Protein AF-A0A212J9M0-F1 (afdb_monomer)

Structure (mmCIF, N/CA/C/O backbone):
data_AF-A0A212J9M0-F1
#
_entry.id   AF-A0A212J9M0-F1
#
loop_
_atom_site.group_PDB
_atom_site.id
_atom_site.type_symbol
_atom_site.label_atom_id
_atom_site.label_alt_id
_atom_site.label_comp_id
_atom_site.label_asym_id
_atom_site.label_entity_id
_atom_site.label_seq_id
_atom_site.pdbx_PDB_ins_code
_atom_site.Cartn_x
_atom_site.Cartn_y
_atom_site.Cartn_z
_atom_site.occupancy
_atom_site.B_iso_or_equiv
_atom_site.auth_seq_id
_atom_site.auth_comp_id
_atom_site.auth_asym_id
_atom_site.auth_atom_id
_atom_site.pdbx_PDB_model_num
ATOM 1 N N . MET A 1 1 ? -8.525 16.083 -3.457 1.00 95.62 1 MET A N 1
ATOM 2 C CA . MET A 1 1 ? -7.397 15.789 -2.548 1.00 95.62 1 MET A CA 1
ATOM 3 C C . MET A 1 1 ? -6.466 14.775 -3.195 1.00 95.62 1 MET A C 1
ATOM 5 O O . MET A 1 1 ? -6.958 13.881 -3.871 1.00 95.62 1 MET A O 1
ATOM 9 N N . TYR A 1 2 ? -5.156 14.905 -2.989 1.00 98.38 2 TYR A N 1
ATOM 10 C CA . TYR A 1 2 ? -4.177 13.886 -3.384 1.00 98.38 2 TYR A CA 1
ATOM 11 C C . TYR A 1 2 ? -3.871 12.961 -2.210 1.00 98.38 2 TYR A C 1
ATOM 13 O O . TYR A 1 2 ? -3.822 13.424 -1.064 1.00 98.38 2 TYR A O 1
ATOM 21 N N . ALA A 1 3 ? -3.694 11.676 -2.500 1.00 98.56 3 ALA A N 1
ATOM 22 C CA . ALA A 1 3 ? -3.433 10.642 -1.517 1.00 98.56 3 ALA A CA 1
ATOM 23 C C . ALA A 1 3 ? -2.230 9.782 -1.906 1.00 98.56 3 ALA A C 1
ATOM 25 O O . ALA A 1 3 ? -2.168 9.294 -3.029 1.00 98.56 3 ALA A O 1
ATOM 26 N N . ASP A 1 4 ? -1.328 9.553 -0.958 1.00 98.62 4 ASP A N 1
ATOM 27 C CA . ASP A 1 4 ? -0.210 8.618 -1.104 1.00 98.62 4 ASP A CA 1
ATOM 28 C C . ASP A 1 4 ? -0.381 7.477 -0.096 1.00 98.62 4 ASP A C 1
ATOM 30 O O . ASP A 1 4 ? -0.100 7.633 1.093 1.00 98.62 4 ASP A O 1
ATOM 34 N N . LEU A 1 5 ? -0.944 6.356 -0.551 1.00 98.62 5 LEU A N 1
ATOM 35 C CA . LEU A 1 5 ? -1.367 5.252 0.319 1.00 98.62 5 LEU A CA 1
ATOM 36 C C . LEU A 1 5 ? -0.324 4.135 0.452 1.00 98.62 5 LEU A C 1
ATOM 38 O O . LEU A 1 5 ? -0.577 3.170 1.171 1.00 98.62 5 LEU A O 1
ATOM 42 N N . HIS A 1 6 ? 0.845 4.286 -0.175 1.00 98.69 6 HIS A N 1
ATOM 43 C CA . HIS A 1 6 ? 1.934 3.322 -0.085 1.00 98.69 6 HIS A CA 1
ATOM 44 C C . HIS A 1 6 ? 3.234 4.015 0.314 1.00 98.69 6 HIS A C 1
ATOM 46 O O . HIS A 1 6 ? 3.908 4.659 -0.486 1.00 98.69 6 HIS A O 1
ATOM 52 N N . LEU A 1 7 ? 3.590 3.862 1.585 1.00 98.19 7 LEU A N 1
ATOM 53 C CA . LEU A 1 7 ? 4.839 4.338 2.159 1.00 98.19 7 LEU A CA 1
ATOM 54 C C . LEU A 1 7 ? 5.297 3.388 3.256 1.00 98.19 7 LEU A C 1
ATOM 56 O O . LEU A 1 7 ? 4.516 2.563 3.736 1.00 98.19 7 LEU A O 1
ATOM 60 N N . HIS A 1 8 ? 6.537 3.563 3.696 1.00 98.62 8 HIS A N 1
ATOM 61 C CA . HIS A 1 8 ? 7.089 2.802 4.801 1.00 98.62 8 HIS A CA 1
ATOM 62 C C . HIS A 1 8 ? 7.467 3.676 5.992 1.00 98.62 8 HIS A C 1
ATOM 64 O O . HIS A 1 8 ? 7.772 4.867 5.878 1.00 98.62 8 HIS A O 1
ATOM 70 N N . SER A 1 9 ? 7.472 3.043 7.158 1.00 98.31 9 SER A N 1
ATOM 71 C CA . SER A 1 9 ? 8.039 3.579 8.386 1.00 98.31 9 SER A CA 1
ATOM 72 C C . SER A 1 9 ? 9.540 3.296 8.452 1.00 98.31 9 SER A C 1
ATOM 74 O O . SER A 1 9 ? 10.084 2.521 7.668 1.00 98.31 9 SER A O 1
ATOM 76 N N . ARG A 1 10 ? 10.204 3.837 9.478 1.00 97.94 10 ARG A N 1
ATOM 77 C CA . ARG A 1 10 ? 11.603 3.510 9.808 1.00 97.94 10 ARG A CA 1
ATOM 78 C C . ARG A 1 10 ? 11.859 2.050 10.211 1.00 97.94 10 ARG A C 1
ATOM 80 O O . ARG A 1 10 ? 13.002 1.702 10.500 1.00 97.94 10 ARG A O 1
ATOM 87 N N . PHE A 1 11 ? 10.813 1.232 10.329 1.00 98.19 11 PHE A N 1
ATOM 88 C CA . PHE A 1 11 ? 10.914 -0.179 10.700 1.00 98.19 11 PHE A CA 1
ATOM 89 C C . PHE A 1 11 ? 10.950 -1.118 9.490 1.00 98.19 11 PHE A C 1
ATOM 91 O O . PHE A 1 11 ? 11.276 -2.291 9.659 1.00 98.19 11 PHE A O 1
ATOM 98 N N . ALA A 1 12 ? 10.662 -0.641 8.275 1.00 96.88 12 ALA A N 1
ATOM 99 C CA . ALA A 1 12 ? 10.864 -1.445 7.074 1.00 96.88 12 ALA A CA 1
ATOM 100 C C . ALA A 1 12 ? 12.332 -1.451 6.634 1.00 96.88 12 A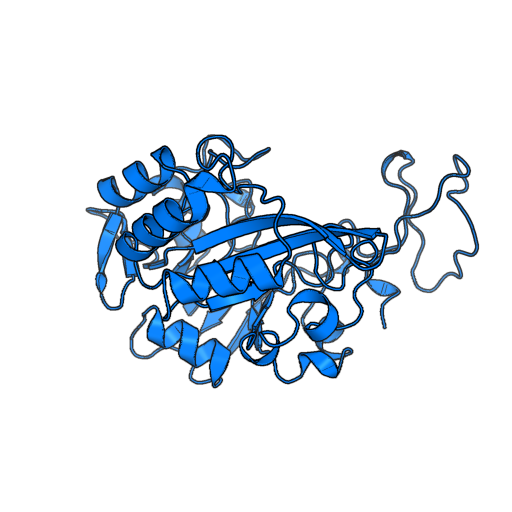LA A C 1
ATOM 102 O O . ALA 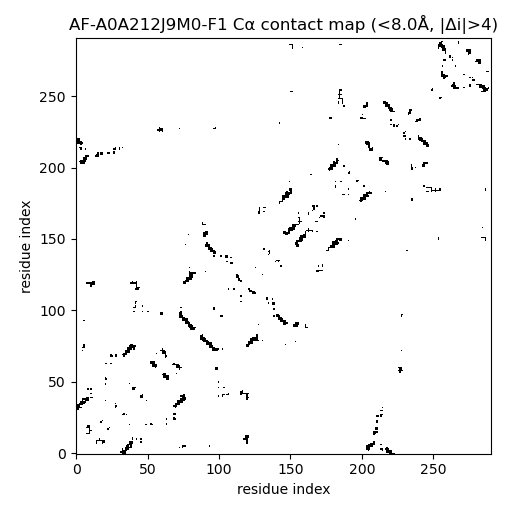A 1 12 ? 13.079 -0.485 6.833 1.00 96.88 12 ALA A O 1
ATOM 103 N N . PHE A 1 13 ? 12.757 -2.544 6.004 1.00 94.44 13 PHE A N 1
ATOM 104 C CA . PHE A 1 13 ? 14.126 -2.676 5.516 1.00 94.44 13 PHE A CA 1
ATOM 105 C C . PHE A 1 13 ? 14.517 -1.568 4.526 1.00 94.44 13 PHE A C 1
ATOM 107 O O . PHE A 1 13 ? 13.768 -1.225 3.615 1.00 94.44 13 PHE A O 1
ATOM 114 N N . ASN A 1 14 ? 15.747 -1.060 4.668 1.00 93.19 14 ASN A N 1
ATOM 115 C CA . ASN A 1 14 ? 16.339 -0.043 3.792 1.00 93.19 14 ASN A CA 1
ATOM 116 C C . ASN A 1 14 ? 15.547 1.279 3.725 1.00 93.19 14 ASN A C 1
ATOM 118 O O . ASN A 1 14 ? 15.547 1.965 2.701 1.00 93.19 14 ASN A O 1
ATOM 122 N N . THR A 1 15 ? 14.892 1.648 4.824 1.00 97.06 15 THR A N 1
ATOM 123 C CA . THR A 1 15 ? 14.203 2.931 4.968 1.00 97.06 15 THR A CA 1
ATOM 124 C C . THR A 1 15 ? 14.984 3.907 5.844 1.00 97.06 15 THR A C 1
ATOM 126 O O . THR A 1 15 ? 15.842 3.532 6.646 1.00 97.06 15 THR A O 1
ATOM 129 N N . SER A 1 16 ? 14.713 5.199 5.669 1.00 97.25 16 SER A N 1
ATOM 130 C CA . SER A 1 16 ? 15.334 6.249 6.469 1.00 97.25 16 SER A CA 1
ATOM 131 C C . SER A 1 16 ? 14.854 6.198 7.925 1.00 97.25 16 SER A C 1
ATOM 133 O O . SER A 1 16 ? 13.644 6.200 8.167 1.00 97.25 16 SER A O 1
ATOM 135 N N . PRO A 1 17 ? 15.757 6.302 8.921 1.00 96.81 17 PRO A N 1
ATOM 136 C CA . PRO A 1 17 ? 15.359 6.392 10.326 1.00 96.81 17 PRO A CA 1
ATOM 137 C C . PRO A 1 17 ? 14.543 7.659 10.640 1.00 96.81 17 PRO A C 1
ATOM 139 O O . PRO A 1 17 ? 13.908 7.736 11.688 1.00 96.81 17 PRO A O 1
ATOM 142 N N . ALA A 1 18 ? 14.535 8.646 9.734 1.00 97.50 18 ALA A N 1
ATOM 143 C CA . ALA A 1 18 ? 13.769 9.883 9.871 1.00 97.50 18 ALA A CA 1
ATOM 144 C C . ALA A 1 18 ? 12.257 9.715 9.621 1.00 97.50 18 ALA A C 1
ATOM 146 O O . ALA A 1 18 ? 11.508 10.672 9.813 1.00 97.50 18 ALA A O 1
ATOM 147 N N . LEU A 1 19 ? 11.796 8.538 9.186 1.00 98.00 19 LEU A N 1
ATOM 148 C CA . LEU A 1 19 ? 10.383 8.243 8.924 1.00 98.00 19 LEU A CA 1
ATOM 149 C C . LEU A 1 19 ? 9.612 7.998 10.231 1.00 98.00 19 LEU A C 1
ATOM 151 O O . LEU A 1 19 ? 9.211 6.880 10.550 1.00 98.00 19 LEU A O 1
ATOM 155 N N . THR A 1 20 ? 9.441 9.063 11.013 1.00 98.19 20 THR A N 1
ATOM 156 C CA . THR A 1 20 ? 8.569 9.107 12.196 1.00 98.19 20 THR A CA 1
ATOM 157 C C . THR A 1 20 ? 7.181 9.629 11.821 1.00 98.19 20 THR A C 1
ATOM 159 O O . THR A 1 20 ? 7.029 10.300 10.799 1.00 98.19 20 THR A O 1
ATOM 162 N N . VAL A 1 21 ? 6.165 9.375 12.658 1.00 97.88 21 VAL A N 1
ATOM 163 C CA . VAL A 1 21 ? 4.773 9.802 12.403 1.00 97.88 21 VAL A CA 1
ATOM 164 C C . VAL A 1 21 ? 4.693 11.313 12.145 1.00 97.88 21 VAL A C 1
ATOM 166 O O . VAL A 1 21 ? 4.123 11.757 11.148 1.00 97.88 21 VAL A O 1
ATOM 169 N N . ALA A 1 22 ? 5.338 12.112 13.000 1.00 97.00 22 ALA A N 1
ATOM 170 C CA . ALA A 1 22 ? 5.371 13.566 12.863 1.00 97.00 22 ALA A CA 1
ATOM 171 C C . ALA A 1 22 ? 6.120 14.028 11.600 1.00 97.00 22 ALA A C 1
ATOM 173 O O . ALA A 1 22 ? 5.671 14.949 10.914 1.00 97.00 22 ALA A O 1
ATOM 174 N N . ALA A 1 23 ? 7.247 13.390 11.266 1.00 97.44 23 ALA A N 1
ATOM 175 C CA . ALA A 1 23 ? 8.032 13.754 10.090 1.00 97.44 23 ALA A CA 1
ATOM 176 C C . ALA A 1 23 ? 7.294 13.431 8.783 1.00 97.44 23 ALA A C 1
ATOM 178 O O . ALA A 1 23 ? 7.304 14.254 7.865 1.00 97.44 23 ALA A O 1
ATOM 179 N N . LEU A 1 24 ? 6.619 12.278 8.723 1.00 98.06 24 LEU A N 1
ATOM 180 C CA . LEU A 1 24 ? 5.754 11.880 7.612 1.00 98.06 24 LEU A CA 1
ATOM 181 C C . LEU A 1 24 ? 4.605 12.872 7.425 1.00 98.06 24 LEU A C 1
ATOM 183 O O . LEU A 1 24 ? 4.431 13.395 6.327 1.00 98.06 24 LEU A O 1
ATOM 187 N N . ALA A 1 25 ? 3.880 13.208 8.497 1.00 97.56 25 ALA A N 1
ATOM 188 C CA . ALA A 1 25 ? 2.788 14.181 8.439 1.00 97.56 25 ALA A CA 1
ATOM 189 C C . ALA A 1 25 ? 3.266 15.558 7.940 1.00 97.56 25 ALA A C 1
ATOM 191 O O . ALA A 1 25 ? 2.637 16.162 7.068 1.00 97.56 25 ALA A O 1
ATOM 192 N N . ALA A 1 26 ? 4.411 16.037 8.437 1.00 96.62 26 ALA A N 1
ATOM 193 C CA . ALA A 1 26 ? 4.991 17.306 8.007 1.00 96.62 26 ALA A CA 1
ATOM 194 C C . ALA A 1 26 ? 5.463 17.274 6.542 1.00 96.62 26 ALA A C 1
ATOM 196 O O . ALA A 1 26 ? 5.294 18.257 5.820 1.00 96.62 26 ALA A O 1
ATOM 197 N N . ALA A 1 27 ? 6.065 16.170 6.090 1.00 97.25 27 ALA A N 1
ATOM 198 C CA . ALA A 1 27 ? 6.485 16.003 4.700 1.00 97.25 27 ALA A CA 1
ATOM 199 C C . ALA A 1 27 ? 5.286 15.942 3.748 1.00 97.25 27 ALA A C 1
ATOM 201 O O . ALA A 1 27 ? 5.285 16.638 2.737 1.00 97.25 27 ALA A O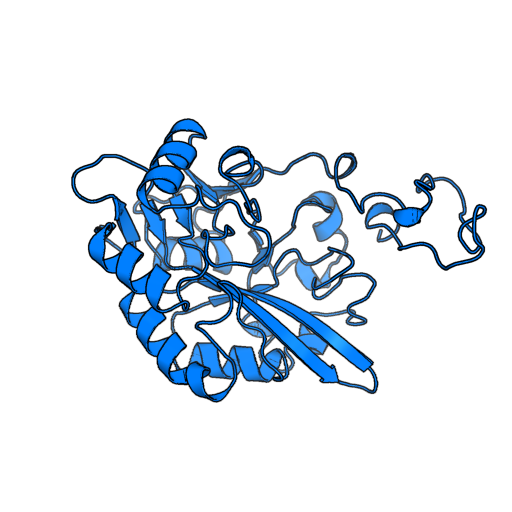 1
ATOM 202 N N . ALA A 1 28 ? 4.241 15.203 4.113 1.00 97.56 28 ALA A N 1
ATOM 203 C CA . ALA A 1 28 ? 3.010 15.104 3.339 1.00 97.56 28 ALA A CA 1
ATOM 204 C C . ALA A 1 28 ? 2.298 16.455 3.208 1.00 97.56 28 ALA A C 1
ATOM 206 O O . ALA A 1 28 ? 1.883 16.822 2.111 1.00 97.56 28 ALA A O 1
ATOM 207 N N . ALA A 1 29 ? 2.234 17.235 4.293 1.00 96.44 29 ALA A N 1
ATOM 208 C CA . ALA A 1 29 ? 1.695 18.591 4.247 1.00 96.44 29 ALA A CA 1
ATOM 209 C C . ALA A 1 29 ? 2.478 19.487 3.269 1.00 96.44 29 ALA A C 1
ATOM 211 O O . ALA A 1 29 ? 1.871 20.199 2.472 1.00 96.44 29 ALA A O 1
ATOM 212 N N . ARG A 1 30 ? 3.820 19.419 3.276 1.00 95.81 30 ARG A N 1
ATOM 213 C CA . ARG A 1 30 ? 4.662 20.154 2.311 1.00 95.81 30 ARG A CA 1
ATOM 214 C C . ARG A 1 30 ? 4.472 19.679 0.870 1.00 95.81 30 ARG A C 1
ATOM 216 O O . ARG A 1 30 ? 4.556 20.497 -0.037 1.00 95.81 30 ARG A O 1
ATOM 223 N N . ALA A 1 31 ? 4.215 18.388 0.669 1.00 95.19 31 ALA A N 1
ATOM 224 C CA . ALA A 1 31 ? 3.946 17.796 -0.640 1.00 95.19 31 ALA A CA 1
ATOM 225 C C . ALA A 1 31 ? 2.515 18.066 -1.153 1.00 95.19 31 ALA A C 1
ATOM 227 O O . ALA A 1 31 ? 2.185 17.682 -2.270 1.00 95.19 31 ALA A O 1
ATOM 228 N N . GLY A 1 32 ? 1.651 18.715 -0.360 1.00 96.50 32 GLY A N 1
ATOM 229 C CA . GLY A 1 32 ? 0.260 18.986 -0.738 1.00 96.50 32 GLY A CA 1
ATOM 230 C C . GLY A 1 32 ? -0.659 17.760 -0.674 1.00 96.50 32 GLY A C 1
ATOM 231 O O . GLY A 1 32 ? -1.750 17.772 -1.251 1.00 96.50 32 GLY A O 1
ATOM 232 N N . LEU A 1 33 ? -0.244 16.702 0.026 1.00 98.19 33 LEU A N 1
ATOM 233 C CA . LEU A 1 33 ? -1.050 15.502 0.228 1.00 98.19 33 LEU A CA 1
ATOM 234 C C . LEU A 1 33 ? -2.131 15.767 1.280 1.00 98.19 33 LEU A C 1
ATOM 236 O O . LEU A 1 33 ? -1.858 16.261 2.373 1.00 98.19 33 LEU A O 1
ATOM 240 N N . GLY A 1 34 ? -3.374 15.415 0.950 1.00 97.94 34 GLY A N 1
ATOM 241 C CA . GLY A 1 34 ? -4.508 15.500 1.874 1.00 97.94 34 GLY A CA 1
ATOM 242 C C . GLY A 1 34 ? -4.733 14.216 2.675 1.00 97.94 34 GLY A C 1
ATOM 243 O O . GLY A 1 34 ? -5.387 14.252 3.716 1.00 97.94 34 GLY A O 1
ATOM 244 N N . LEU A 1 35 ? -4.203 13.091 2.194 1.00 98.69 35 LEU A N 1
ATOM 245 C CA . LEU A 1 35 ? -4.280 11.779 2.830 1.00 98.69 35 LEU A CA 1
ATOM 246 C C . LEU A 1 35 ? -2.976 11.017 2.591 1.00 98.69 35 LEU A C 1
ATOM 248 O O . LEU A 1 35 ? -2.421 11.065 1.498 1.00 98.69 35 LEU A O 1
ATOM 252 N N . ILE A 1 36 ? -2.513 10.294 3.600 1.00 98.81 36 ILE A N 1
ATOM 253 C CA . ILE A 1 36 ? -1.416 9.340 3.466 1.00 98.81 36 ILE A CA 1
ATOM 254 C C . ILE A 1 36 ? -1.768 8.000 4.105 1.00 98.81 36 ILE A C 1
ATOM 256 O O . ILE A 1 36 ? -2.595 7.928 5.016 1.00 98.81 36 ILE A O 1
ATOM 260 N N . GLY A 1 37 ? -1.124 6.936 3.640 1.00 98.81 37 GLY A N 1
ATOM 261 C CA . GLY A 1 37 ? -1.062 5.677 4.366 1.00 98.81 37 GLY A CA 1
ATOM 262 C C . GLY A 1 37 ? -0.192 5.817 5.619 1.00 98.81 37 GLY A C 1
ATOM 263 O O . GLY A 1 37 ? 0.733 6.620 5.661 1.00 98.81 37 GLY A O 1
ATOM 264 N N . SER A 1 38 ? -0.468 5.044 6.664 1.00 98.69 38 SER A N 1
ATOM 265 C CA . SER A 1 38 ? 0.436 4.922 7.808 1.00 98.69 38 SER A CA 1
ATOM 266 C C . SER A 1 38 ? 1.740 4.203 7.456 1.00 98.69 38 SER A C 1
ATOM 268 O O . SER A 1 38 ? 2.748 4.436 8.124 1.00 98.69 38 SER A O 1
ATOM 270 N N . GLY A 1 39 ? 1.695 3.291 6.474 1.00 98.50 39 GLY A N 1
ATOM 271 C CA . GLY A 1 39 ? 2.712 2.263 6.275 1.00 98.50 39 GLY A CA 1
ATOM 272 C C . GLY A 1 39 ? 2.793 1.300 7.460 1.00 98.50 39 GLY A C 1
ATOM 273 O O . GLY A 1 39 ? 2.442 1.651 8.588 1.00 98.50 39 GLY A O 1
ATOM 274 N N . ASP A 1 40 ? 3.267 0.083 7.205 1.00 98.75 40 ASP A N 1
ATOM 275 C CA . ASP A 1 40 ? 3.769 -0.862 8.211 1.00 98.75 40 ASP A CA 1
ATOM 276 C C . ASP A 1 40 ? 2.881 -1.082 9.457 1.00 98.75 40 ASP A C 1
ATOM 278 O O . ASP A 1 40 ? 3.384 -1.399 10.538 1.00 98.75 40 ASP A O 1
ATOM 282 N N . ALA A 1 41 ? 1.555 -0.917 9.355 1.00 98.69 41 ALA A N 1
ATOM 283 C CA . ALA A 1 41 ? 0.660 -0.845 10.520 1.00 98.69 41 ALA A CA 1
ATOM 284 C C . ALA A 1 41 ? 0.639 -2.122 11.388 1.00 98.69 41 ALA A C 1
ATOM 286 O O . ALA A 1 41 ? 0.175 -2.106 12.533 1.00 98.69 41 ALA A O 1
ATOM 287 N N . LEU A 1 42 ? 1.153 -3.244 10.871 1.00 98.69 42 LEU A N 1
ATOM 288 C CA . LEU A 1 42 ? 1.251 -4.495 11.625 1.00 98.69 42 LEU A CA 1
ATOM 289 C C . LEU A 1 42 ? 2.510 -4.582 12.494 1.00 98.69 42 LEU A C 1
ATOM 291 O O . LEU A 1 42 ? 2.516 -5.368 13.447 1.00 98.69 42 LEU A O 1
ATOM 295 N N . HIS A 1 43 ? 3.528 -3.752 12.254 1.00 98.69 43 HIS A N 1
ATOM 296 C CA . HIS A 1 43 ? 4.727 -3.750 13.082 1.00 98.69 43 HIS A CA 1
ATOM 297 C C . HIS A 1 43 ? 4.389 -3.244 14.497 1.00 98.69 43 HIS A C 1
ATOM 299 O O . HIS A 1 43 ? 3.889 -2.127 14.647 1.00 98.69 43 HIS A O 1
ATOM 305 N N . PRO A 1 44 ? 4.658 -4.014 15.567 1.00 98.31 44 PRO A N 1
ATOM 306 C CA . PRO A 1 44 ? 4.130 -3.727 16.902 1.00 98.31 44 PRO A CA 1
ATOM 307 C C . PRO A 1 44 ? 4.624 -2.396 17.480 1.00 98.31 44 PRO A C 1
ATOM 309 O O . PRO A 1 44 ? 3.832 -1.651 18.053 1.00 98.31 44 PRO A O 1
ATOM 312 N N . VAL A 1 45 ? 5.907 -2.062 17.292 1.00 98.56 45 VAL A N 1
ATOM 313 C CA . VAL A 1 45 ? 6.465 -0.788 17.784 1.00 98.56 45 VAL A CA 1
ATOM 314 C C . VAL A 1 45 ? 5.897 0.398 17.002 1.00 98.56 45 VAL A C 1
ATOM 316 O O . VAL A 1 45 ? 5.434 1.359 17.606 1.00 98.56 45 VAL A O 1
ATOM 319 N N . TRP A 1 46 ? 5.851 0.310 15.670 1.00 98.81 46 TRP A N 1
ATOM 320 C CA . TRP A 1 46 ? 5.260 1.338 14.819 1.00 98.81 46 TRP A CA 1
ATOM 321 C C . TRP A 1 46 ? 3.782 1.562 15.124 1.00 98.81 46 TRP A C 1
ATOM 323 O O . TRP A 1 46 ? 3.369 2.699 15.308 1.00 98.81 46 TRP A O 1
ATOM 333 N N . ARG A 1 47 ? 2.992 0.495 15.279 1.00 98.62 47 ARG A N 1
ATOM 334 C CA . ARG A 1 47 ? 1.580 0.602 15.663 1.00 98.62 47 ARG A CA 1
ATOM 335 C C . ARG A 1 47 ? 1.401 1.300 17.008 1.00 98.62 47 ARG A C 1
ATOM 337 O O . ARG A 1 47 ? 0.514 2.135 17.132 1.00 98.62 47 ARG A O 1
ATOM 344 N N . ALA A 1 48 ? 2.253 1.015 17.994 1.00 98.75 48 ALA A N 1
ATOM 345 C CA . ALA A 1 48 ? 2.221 1.731 19.269 1.00 98.75 48 ALA A CA 1
ATOM 346 C C . ALA A 1 48 ? 2.520 3.234 19.100 1.00 98.75 48 ALA A C 1
ATOM 348 O O . ALA A 1 48 ? 1.902 4.062 19.767 1.00 98.75 48 ALA A O 1
ATOM 349 N N . GLU A 1 49 ? 3.426 3.600 18.189 1.00 98.69 49 GLU A N 1
ATOM 350 C CA . GLU A 1 49 ? 3.706 5.001 17.849 1.00 98.69 49 GLU A CA 1
ATOM 351 C C . GLU A 1 49 ? 2.536 5.664 17.124 1.00 98.69 49 GLU A C 1
ATOM 353 O O . GLU A 1 49 ? 2.160 6.772 17.497 1.00 98.69 49 GLU A O 1
ATOM 358 N N . LEU A 1 50 ? 1.907 4.971 16.169 1.00 98.75 50 LEU A N 1
ATOM 359 C CA . LEU A 1 50 ? 0.6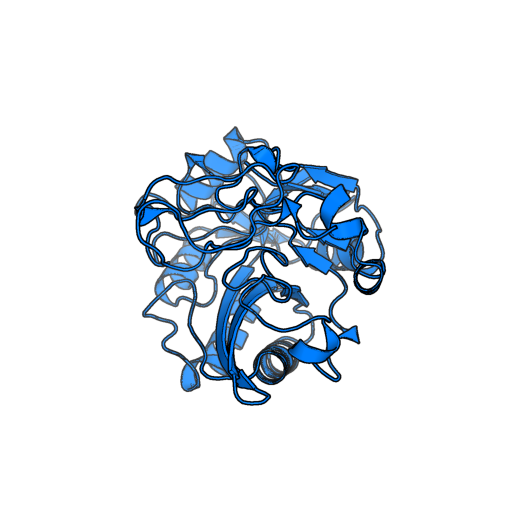85 5.432 15.506 1.00 98.75 50 LEU A CA 1
ATOM 360 C C . LEU A 1 50 ? -0.416 5.713 16.539 1.00 98.75 50 LEU A C 1
ATOM 362 O O . LEU A 1 50 ? -0.965 6.808 16.547 1.00 98.75 50 LEU A O 1
ATOM 366 N N . CYS A 1 51 ? -0.688 4.787 17.465 1.00 98.56 51 CYS A N 1
ATOM 367 C CA . CYS A 1 51 ? -1.711 4.979 18.501 1.00 98.56 51 CYS A CA 1
ATOM 368 C C . CYS A 1 51 ? -1.388 6.126 19.475 1.00 98.56 51 CYS A C 1
ATOM 370 O O . CYS A 1 51 ? -2.293 6.793 19.977 1.00 98.56 51 CYS A O 1
ATOM 372 N N . ARG A 1 52 ? -0.105 6.356 19.773 1.00 98.38 52 ARG A N 1
ATOM 373 C CA . ARG A 1 52 ? 0.336 7.440 20.662 1.00 98.38 52 ARG A CA 1
ATOM 374 C C . ARG A 1 52 ? 0.209 8.806 19.983 1.00 98.38 52 ARG A C 1
ATOM 376 O O . ARG A 1 52 ? -0.355 9.740 20.563 1.00 98.38 52 ARG A O 1
ATOM 383 N N . ASP A 1 53 ? 0.746 8.908 18.771 1.00 98.44 53 ASP A N 1
ATOM 384 C CA . ASP A 1 53 ? 0.994 10.179 18.087 1.00 98.44 53 ASP A CA 1
ATOM 385 C C . ASP A 1 53 ? -0.178 10.623 17.207 1.00 98.44 53 ASP A C 1
ATOM 387 O O . ASP A 1 53 ? -0.250 11.797 16.844 1.00 98.44 53 ASP A O 1
ATOM 391 N N . LEU A 1 54 ? -1.103 9.721 16.871 1.00 98.50 54 LEU A N 1
ATOM 392 C CA . LEU A 1 54 ? -2.298 10.039 16.099 1.00 98.50 54 LEU A CA 1
ATOM 393 C C . LEU A 1 54 ? -3.548 10.138 16.982 1.00 98.50 54 LEU A C 1
ATOM 395 O O . LEU A 1 54 ? -3.663 9.503 18.031 1.00 98.50 54 LEU A O 1
ATOM 399 N N . GLU A 1 55 ? -4.514 10.928 16.527 1.00 98.00 55 GLU A N 1
ATOM 400 C CA . GLU A 1 55 ? -5.858 11.015 17.092 1.00 98.00 55 GLU A CA 1
ATOM 401 C C . GLU A 1 55 ? -6.931 10.830 16.007 1.00 98.00 55 GLU A C 1
ATOM 403 O O . GLU A 1 55 ? -6.684 11.172 14.844 1.00 98.00 55 GLU A O 1
ATOM 408 N N . PRO A 1 56 ? -8.109 10.267 16.342 1.00 98.06 56 PRO A N 1
ATOM 409 C CA . PRO A 1 56 ? -9.173 10.048 15.367 1.00 98.06 56 PRO A CA 1
ATOM 410 C C . PRO A 1 56 ? -9.646 11.350 14.708 1.00 98.06 56 PRO A C 1
ATOM 412 O O . PRO A 1 56 ? -9.917 12.342 15.380 1.00 98.06 56 PRO A O 1
ATOM 415 N N . ALA A 1 57 ? -9.810 11.316 13.386 1.00 97.25 57 ALA A N 1
ATOM 416 C CA . ALA A 1 57 ? -10.319 12.414 12.562 1.00 97.25 57 ALA A CA 1
ATOM 417 C C . ALA A 1 57 ? -11.663 12.081 11.877 1.00 97.25 57 ALA A C 1
ATOM 419 O O . ALA A 1 57 ? -12.157 12.865 11.068 1.00 97.25 57 ALA A O 1
ATOM 420 N N . GLY A 1 58 ? -12.265 10.935 12.222 1.00 96.88 58 GLY A N 1
ATOM 421 C CA . GLY A 1 58 ? -13.539 10.453 11.683 1.00 96.88 58 GLY A CA 1
ATOM 422 C C . GLY A 1 58 ? -13.383 9.516 10.480 1.00 96.88 58 GLY A C 1
ATOM 423 O O . GLY A 1 58 ? -12.360 9.503 9.802 1.00 96.88 58 GLY A O 1
ATOM 424 N N . GLY A 1 59 ? -14.402 8.685 10.233 1.00 97.12 59 GLY A N 1
ATOM 425 C CA . GLY A 1 59 ? -14.445 7.787 9.071 1.00 97.12 59 GLY A CA 1
ATOM 426 C C . GLY A 1 59 ? -13.319 6.745 9.005 1.00 97.12 59 GLY A C 1
ATOM 427 O O . GLY A 1 59 ? -12.964 6.337 7.900 1.00 97.12 59 GLY A O 1
ATOM 428 N N . GLY A 1 60 ? -12.738 6.359 10.148 1.00 98.00 60 GLY A N 1
ATOM 429 C CA . GLY A 1 60 ? -11.585 5.448 10.210 1.00 98.00 60 GLY A CA 1
ATOM 430 C C . GLY A 1 60 ? -10.229 6.109 9.927 1.00 98.00 60 GLY A C 1
ATOM 431 O O . GLY A 1 60 ? -9.205 5.440 9.817 1.00 98.00 60 GLY A O 1
ATOM 432 N N . LEU A 1 61 ? -10.209 7.436 9.774 1.00 98.62 61 LEU A N 1
ATOM 433 C CA . LEU A 1 61 ? -8.996 8.205 9.519 1.00 98.62 61 LEU A CA 1
ATOM 434 C C . LEU A 1 61 ? -8.493 8.872 10.792 1.00 98.62 61 LEU A C 1
ATOM 436 O O . LEU A 1 61 ? -9.246 9.133 11.733 1.00 98.62 61 LEU A O 1
ATOM 440 N N . TYR A 1 62 ? -7.212 9.212 10.772 1.00 98.75 62 TYR A N 1
ATOM 441 C CA . TYR A 1 62 ? -6.513 9.839 11.882 1.00 98.75 62 TYR A CA 1
ATOM 442 C C . TYR A 1 62 ? -5.787 11.108 11.439 1.00 98.75 62 TYR A C 1
ATOM 444 O O . TYR A 1 62 ? -5.636 11.376 10.246 1.00 98.75 62 TYR A O 1
ATOM 452 N N . ARG A 1 63 ? -5.304 11.891 12.400 1.00 97.62 63 ARG A N 1
ATOM 453 C CA . ARG A 1 63 ? -4.388 13.016 12.183 1.00 97.62 63 ARG A CA 1
ATOM 454 C C . ARG A 1 63 ? -3.350 13.055 13.300 1.00 97.62 63 ARG A C 1
ATOM 456 O O . ARG A 1 63 ? -3.579 12.502 14.369 1.00 97.62 63 ARG A O 1
ATOM 463 N N . LEU A 1 64 ? -2.212 13.699 13.050 1.00 98.00 64 LEU A N 1
ATOM 464 C CA . LEU A 1 64 ? -1.216 13.978 14.083 1.00 98.00 64 LEU A CA 1
ATOM 465 C C . LEU A 1 64 ? -1.851 14.740 15.258 1.00 98.00 64 LEU A C 1
ATOM 467 O O . LEU A 1 64 ? -2.467 15.787 15.058 1.00 98.00 64 LEU A O 1
ATOM 471 N N . ARG A 1 65 ? -1.665 14.224 16.474 1.00 97.12 65 ARG A N 1
ATOM 472 C CA . ARG A 1 65 ? -2.198 14.801 17.708 1.00 97.12 65 ARG A CA 1
ATOM 473 C C . ARG A 1 65 ? -1.704 16.230 17.907 1.00 97.12 65 ARG A C 1
ATOM 475 O O . ARG A 1 65 ? -0.504 16.492 17.846 1.00 97.12 65 ARG A O 1
ATOM 482 N N . GLY A 1 66 ? -2.630 17.144 18.196 1.00 89.31 66 GLY A N 1
ATOM 483 C CA . GLY A 1 66 ? -2.298 18.540 18.505 1.00 89.31 66 GLY A CA 1
ATOM 484 C C . GLY A 1 66 ? -1.760 19.347 17.317 1.00 89.31 66 GLY A C 1
ATOM 485 O O . GLY A 1 66 ? -1.226 20.437 17.519 1.00 89.31 66 GLY A O 1
ATOM 486 N N . GLY A 1 67 ? -1.891 18.838 16.088 1.00 78.19 67 GLY A N 1
ATOM 487 C CA . GLY A 1 67 ? -1.422 19.498 14.873 1.00 78.19 67 GLY A CA 1
ATOM 488 C C . GLY A 1 67 ? -2.444 19.467 13.737 1.00 78.19 67 GLY A C 1
ATOM 489 O O . GLY A 1 67 ? -3.315 18.603 13.655 1.00 78.19 67 GLY A O 1
ATOM 490 N N . ALA A 1 68 ? -2.317 20.419 12.814 1.00 81.75 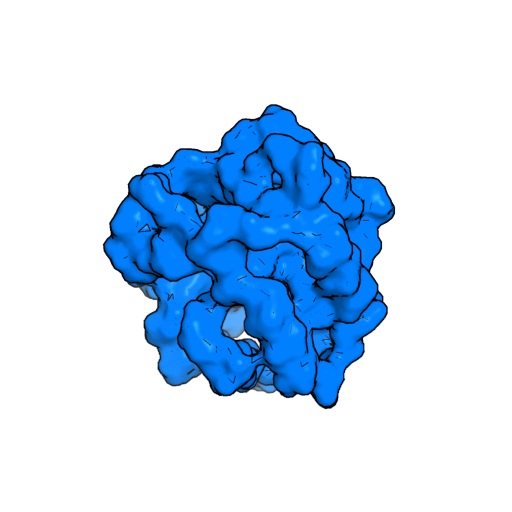68 ALA A N 1
ATOM 491 C CA . ALA A 1 68 ? -2.934 20.312 11.497 1.00 81.75 68 ALA A CA 1
ATOM 492 C C . ALA A 1 68 ? -2.061 19.430 10.591 1.00 81.75 68 ALA A C 1
ATOM 494 O O . ALA A 1 68 ? -0.857 19.294 10.809 1.00 81.75 68 ALA A O 1
ATOM 495 N N . GLY A 1 69 ? -2.649 18.831 9.562 1.00 89.81 69 GLY A N 1
ATOM 496 C CA . GLY A 1 69 ? -1.898 17.974 8.654 1.00 89.81 69 GLY A CA 1
ATOM 497 C C . GLY A 1 69 ? -2.789 17.099 7.786 1.00 89.81 69 GLY A C 1
ATOM 498 O O . GLY A 1 69 ? -4.022 17.189 7.883 1.00 89.81 69 GLY A O 1
ATOM 499 N N . PRO A 1 70 ? -2.171 16.249 6.950 1.00 97.25 70 PRO A N 1
ATOM 500 C CA . PRO A 1 70 ? -2.900 15.258 6.174 1.00 97.25 70 PRO A CA 1
ATOM 501 C C . PRO A 1 70 ? -3.699 14.336 7.097 1.00 97.25 70 PRO A C 1
ATOM 503 O O . PRO A 1 70 ? -3.381 14.159 8.278 1.00 97.25 70 PRO A O 1
ATOM 506 N N . LEU A 1 71 ? -4.734 13.725 6.537 1.00 98.56 71 LEU A N 1
ATOM 507 C CA . LEU A 1 71 ? -5.354 12.558 7.146 1.00 98.56 71 LEU A CA 1
ATOM 508 C C . LEU A 1 71 ? -4.424 11.346 6.993 1.00 98.56 71 LEU A C 1
ATOM 510 O O . LEU A 1 71 ? -3.627 11.281 6.058 1.00 98.56 71 LEU A O 1
ATOM 514 N N . VAL A 1 72 ? -4.543 10.380 7.896 1.00 98.81 72 VAL A N 1
ATOM 515 C CA . VAL A 1 72 ? -3.776 9.131 7.889 1.00 98.81 72 VAL A CA 1
ATOM 516 C C . VAL A 1 72 ? -4.746 7.953 7.869 1.00 98.81 72 VAL A C 1
ATOM 518 O O . VAL A 1 72 ? -5.658 7.894 8.693 1.00 98.81 72 VAL A O 1
ATOM 521 N N . MET A 1 73 ? -4.547 7.024 6.936 1.00 98.88 73 MET A N 1
ATOM 522 C CA . MET A 1 73 ? -5.260 5.746 6.846 1.00 98.88 73 MET A CA 1
ATOM 523 C C . MET A 1 73 ? -4.331 4.599 7.240 1.00 98.88 73 MET A C 1
ATOM 525 O O . MET A 1 73 ? -3.188 4.548 6.786 1.00 98.88 73 MET A O 1
ATOM 529 N N . ALA A 1 74 ? -4.822 3.652 8.037 1.00 98.88 74 ALA A N 1
ATOM 530 C CA . ALA A 1 74 ? -4.061 2.456 8.379 1.00 98.88 74 ALA A CA 1
ATOM 531 C C . ALA A 1 74 ? -3.791 1.609 7.120 1.00 98.88 74 ALA A C 1
ATOM 533 O O . ALA A 1 74 ? -4.713 1.172 6.431 1.00 98.88 74 ALA A O 1
ATOM 534 N N . THR A 1 75 ? -2.514 1.402 6.807 1.00 98.94 75 THR A N 1
ATOM 535 C CA . THR A 1 75 ? -2.048 0.649 5.631 1.00 98.94 75 THR A CA 1
ATOM 536 C C . THR A 1 75 ? -0.825 -0.189 5.980 1.00 98.94 75 THR A C 1
ATOM 538 O O . THR A 1 75 ? -0.071 0.131 6.903 1.00 98.94 75 THR A O 1
ATOM 541 N N . VAL A 1 76 ? -0.625 -1.279 5.246 1.00 98.88 76 VAL A N 1
ATOM 542 C CA . VAL A 1 76 ? 0.558 -2.136 5.366 1.00 98.88 76 VAL A CA 1
ATOM 543 C C . VAL A 1 76 ? 0.859 -2.812 4.031 1.00 98.88 76 VAL A C 1
ATOM 545 O O . VAL A 1 76 ? -0.053 -3.304 3.371 1.00 98.88 76 VAL A O 1
ATOM 548 N N . GLU A 1 77 ? 2.133 -2.880 3.648 1.00 98.81 77 GLU A N 1
ATOM 549 C CA . GLU A 1 77 ? 2.584 -3.772 2.578 1.00 98.81 77 GLU A CA 1
ATOM 550 C C . GLU A 1 77 ? 2.962 -5.131 3.189 1.00 98.81 77 GLU A C 1
ATOM 552 O O . GLU A 1 77 ? 3.741 -5.210 4.139 1.00 98.81 77 GLU A O 1
ATOM 557 N N . LEU A 1 78 ? 2.408 -6.217 2.658 1.00 98.56 78 LEU A N 1
ATOM 558 C CA . LEU A 1 78 ? 2.715 -7.592 3.048 1.00 98.56 78 LEU A CA 1
ATOM 559 C C . LEU A 1 78 ? 3.435 -8.288 1.895 1.00 98.56 78 LEU A C 1
ATOM 561 O O . LEU A 1 78 ? 3.037 -8.157 0.739 1.00 98.56 78 LEU A O 1
ATOM 565 N N . SER A 1 79 ? 4.474 -9.064 2.200 1.00 98.12 79 SER A N 1
ATOM 566 C CA . SER A 1 79 ? 5.231 -9.810 1.191 1.00 98.12 79 SER A CA 1
ATOM 567 C C . SER A 1 79 ? 4.940 -11.300 1.302 1.00 98.12 79 SER A C 1
ATOM 569 O O . SER A 1 79 ? 4.945 -11.858 2.397 1.00 98.12 79 SER A O 1
ATOM 571 N N . THR A 1 80 ? 4.718 -11.980 0.183 1.00 97.94 80 THR A N 1
ATOM 572 C CA . THR A 1 80 ? 4.615 -13.441 0.130 1.00 97.94 80 THR A CA 1
ATOM 573 C C . THR A 1 80 ? 5.794 -14.025 -0.635 1.00 97.94 80 THR A C 1
ATOM 575 O O . THR A 1 80 ? 6.183 -13.532 -1.693 1.00 97.94 80 THR A O 1
ATOM 578 N N . VAL A 1 81 ? 6.378 -15.104 -0.106 1.00 96.38 81 VAL A N 1
ATOM 579 C CA . VAL A 1 81 ? 7.413 -15.904 -0.773 1.00 96.38 81 VAL A CA 1
ATOM 580 C C . VAL A 1 81 ? 7.045 -17.377 -0.645 1.00 96.38 81 VAL A C 1
ATOM 582 O O . VAL A 1 81 ? 7.216 -17.991 0.408 1.00 96.38 81 VAL A O 1
ATOM 585 N N . PHE A 1 82 ? 6.545 -17.961 -1.730 1.00 94.88 82 PHE A N 1
ATOM 586 C CA . PHE A 1 82 ? 5.913 -19.283 -1.716 1.00 94.88 82 PHE A CA 1
ATOM 587 C C . PHE A 1 82 ? 6.194 -20.062 -3.003 1.00 94.88 82 PHE A C 1
ATOM 589 O O . PHE A 1 82 ? 6.716 -19.514 -3.971 1.00 94.88 82 PHE A O 1
ATOM 596 N N . ARG A 1 83 ? 5.893 -21.365 -3.031 1.00 93.69 83 ARG A N 1
ATOM 597 C CA . ARG A 1 83 ? 5.977 -22.178 -4.256 1.00 93.69 83 ARG A CA 1
ATOM 598 C C . ARG A 1 83 ? 4.581 -22.403 -4.827 1.00 93.69 83 ARG A C 1
ATOM 600 O O . ARG A 1 83 ? 3.723 -22.910 -4.117 1.00 93.69 83 ARG A O 1
ATOM 607 N N . LYS A 1 84 ? 4.386 -22.097 -6.113 1.00 91.81 84 LYS A N 1
ATOM 608 C CA . LYS A 1 84 ? 3.148 -22.380 -6.863 1.00 91.81 84 LYS A CA 1
ATOM 609 C C . LYS A 1 84 ? 3.487 -22.745 -8.302 1.00 91.81 84 LYS A C 1
ATOM 611 O O . LYS A 1 84 ? 4.312 -22.074 -8.930 1.00 91.81 84 LYS A O 1
ATOM 616 N N . ALA A 1 85 ? 2.876 -23.820 -8.804 1.00 87.62 85 ALA A N 1
ATOM 617 C CA . ALA A 1 85 ? 3.135 -24.373 -10.138 1.00 87.62 85 ALA A CA 1
ATOM 618 C C . ALA A 1 85 ? 4.643 -24.584 -10.418 1.00 87.62 85 ALA A C 1
ATOM 620 O O . ALA A 1 85 ? 5.190 -24.115 -11.413 1.00 87.62 85 ALA A O 1
ATOM 621 N N . GLY A 1 86 ? 5.350 -25.221 -9.476 1.00 88.00 86 GLY A N 1
ATOM 622 C CA . GLY A 1 86 ? 6.771 -25.572 -9.616 1.00 88.00 86 GLY A CA 1
ATOM 623 C C . GLY A 1 86 ? 7.776 -24.417 -9.481 1.00 88.00 86 GLY A C 1
ATOM 624 O O . GLY A 1 86 ? 8.979 -24.671 -9.429 1.00 88.00 86 GLY A O 1
ATOM 625 N N . ARG A 1 87 ? 7.329 -23.160 -9.357 1.00 90.44 87 ARG A N 1
ATOM 626 C CA . ARG A 1 87 ? 8.200 -21.973 -9.262 1.00 90.44 87 ARG A CA 1
ATOM 627 C C . ARG A 1 87 ? 8.085 -21.290 -7.903 1.00 90.44 87 ARG A C 1
ATOM 629 O O . ARG A 1 87 ? 7.032 -21.332 -7.271 1.00 90.44 87 ARG A O 1
ATOM 636 N N . VAL A 1 88 ? 9.172 -20.655 -7.460 1.00 94.00 88 VAL A N 1
ATOM 637 C CA . VAL A 1 88 ? 9.136 -19.737 -6.311 1.00 94.00 88 VAL A CA 1
ATOM 638 C C . VAL A 1 88 ? 8.543 -18.416 -6.785 1.00 94.00 88 VAL A C 1
ATOM 640 O O . VAL A 1 88 ? 9.067 -17.804 -7.711 1.00 94.00 88 VAL A O 1
ATOM 643 N N . ARG A 1 89 ? 7.462 -17.996 -6.141 1.00 93.94 89 ARG A N 1
ATOM 644 C CA . ARG A 1 89 ? 6.734 -16.757 -6.389 1.00 93.94 89 ARG A CA 1
ATOM 645 C C . ARG A 1 89 ? 7.052 -15.771 -5.281 1.00 93.94 89 ARG A C 1
ATOM 647 O O . ARG A 1 89 ? 7.251 -16.168 -4.131 1.00 93.94 89 ARG A O 1
ATOM 654 N N . ARG A 1 90 ? 7.141 -14.502 -5.657 1.00 96.38 90 ARG A N 1
ATOM 655 C CA . ARG A 1 90 ? 7.363 -13.387 -4.744 1.00 96.38 90 ARG A CA 1
ATOM 656 C C . ARG A 1 90 ? 6.407 -12.283 -5.128 1.00 96.38 90 ARG A C 1
ATOM 658 O O . ARG A 1 90 ? 6.446 -11.872 -6.285 1.00 96.38 90 ARG A O 1
ATOM 665 N N . VAL A 1 91 ? 5.558 -11.862 -4.201 1.00 97.69 91 VAL A N 1
ATOM 666 C CA . VAL A 1 91 ? 4.512 -10.878 -4.479 1.00 97.69 91 VAL A CA 1
ATOM 667 C C . VAL A 1 91 ? 4.358 -9.939 -3.293 1.00 97.69 91 VAL A C 1
ATOM 669 O O . VAL A 1 91 ? 4.431 -10.384 -2.149 1.00 97.69 91 VAL A O 1
ATOM 672 N N . HIS A 1 92 ? 4.168 -8.652 -3.562 1.00 98.50 92 HIS A N 1
ATOM 673 C CA . HIS A 1 92 ? 3.780 -7.675 -2.553 1.00 98.50 92 HIS A CA 1
ATOM 674 C C . HIS A 1 92 ? 2.303 -7.290 -2.670 1.00 98.50 92 HIS A C 1
ATOM 676 O O . HIS A 1 92 ? 1.723 -7.225 -3.757 1.00 98.50 92 HIS A O 1
ATOM 682 N N . HIS A 1 93 ? 1.701 -7.037 -1.514 1.00 98.62 93 HIS A N 1
ATOM 683 C CA . HIS A 1 93 ? 0.277 -6.801 -1.350 1.00 98.62 93 HIS A CA 1
ATOM 684 C C . HIS A 1 93 ? 0.071 -5.604 -0.429 1.00 98.62 93 HIS A C 1
ATOM 686 O O . HIS A 1 93 ? 0.443 -5.666 0.742 1.00 98.62 93 HIS A O 1
ATOM 692 N N . LEU A 1 94 ? -0.541 -4.536 -0.926 1.00 98.81 94 LEU A N 1
ATOM 693 C CA . LEU A 1 94 ? -0.904 -3.386 -0.114 1.00 98.81 94 LEU A CA 1
ATOM 694 C C . LEU A 1 94 ? -2.295 -3.606 0.485 1.00 98.81 94 LEU A C 1
ATOM 696 O O . LEU A 1 94 ? -3.287 -3.715 -0.235 1.00 98.81 94 LEU A O 1
ATOM 700 N N . VAL A 1 95 ? -2.376 -3.678 1.809 1.00 98.88 95 VAL A N 1
ATOM 701 C CA . VAL A 1 95 ? -3.631 -3.850 2.546 1.00 98.88 95 VAL A CA 1
ATOM 702 C C . VAL A 1 95 ? -4.025 -2.527 3.184 1.00 98.88 95 VAL A C 1
ATOM 704 O O . VAL A 1 95 ? -3.231 -1.900 3.886 1.00 98.88 95 VAL A O 1
ATOM 707 N N . HIS A 1 96 ? -5.273 -2.129 2.958 1.00 98.88 96 HIS A N 1
ATOM 708 C CA . HIS A 1 96 ? -5.878 -0.939 3.543 1.00 98.88 96 HIS A CA 1
ATOM 709 C C . HIS A 1 96 ? -6.896 -1.364 4.595 1.00 98.88 96 HIS A C 1
ATOM 711 O O . HIS A 1 96 ? -7.732 -2.236 4.342 1.00 98.88 96 HIS A O 1
ATOM 717 N N . LEU A 1 97 ? -6.825 -0.740 5.766 1.00 98.94 97 LEU A N 1
ATOM 718 C CA . LEU A 1 97 ? -7.557 -1.149 6.959 1.00 98.94 97 LEU A CA 1
ATOM 719 C C . LEU A 1 97 ? -8.525 -0.044 7.399 1.00 98.94 97 LEU A C 1
ATOM 721 O O . LEU A 1 97 ? -8.206 1.139 7.235 1.00 98.94 97 LEU A O 1
ATOM 725 N N . PRO A 1 98 ? -9.695 -0.407 7.958 1.00 98.69 98 PRO A N 1
ATOM 726 C CA . PRO A 1 98 ? -10.692 0.567 8.382 1.00 98.69 98 PRO A CA 1
ATOM 727 C C . PRO A 1 98 ? -10.202 1.465 9.517 1.00 98.69 98 PRO A C 1
ATOM 729 O O . PRO A 1 98 ? -10.579 2.630 9.546 1.00 98.69 98 PRO A O 1
ATOM 732 N N . ASP A 1 99 ? -9.353 0.951 10.407 1.00 98.81 99 ASP A N 1
ATOM 733 C CA . ASP A 1 99 ? -8.798 1.663 11.556 1.00 98.81 99 ASP A CA 1
ATOM 734 C C . ASP A 1 99 ? -7.558 0.927 12.129 1.00 98.81 99 ASP A C 1
ATOM 736 O O . ASP A 1 99 ? -7.117 -0.111 11.617 1.00 98.81 99 ASP A O 1
ATOM 740 N N . LEU A 1 100 ? -6.930 1.500 13.163 1.00 98.75 100 LEU A N 1
ATOM 741 C CA . LEU A 1 100 ? -5.761 0.922 13.842 1.00 98.75 100 LEU A CA 1
ATOM 742 C C . LEU A 1 100 ? -6.132 -0.287 14.716 1.00 98.75 100 LEU A C 1
ATOM 744 O O . LEU A 1 100 ? -5.290 -1.158 14.951 1.00 98.75 100 LEU A O 1
ATOM 748 N N . GLU A 1 101 ? -7.380 -0.376 15.168 1.00 98.62 101 GLU A N 1
ATOM 749 C CA . GLU A 1 101 ? -7.939 -1.532 15.861 1.00 98.62 101 GLU A CA 1
ATOM 750 C C . GLU A 1 101 ? -7.981 -2.755 14.932 1.00 98.62 101 GLU A C 1
ATOM 752 O O . GLU A 1 101 ? -7.501 -3.831 15.298 1.00 98.62 101 GLU A O 1
ATOM 757 N N . ALA A 1 102 ? -8.435 -2.582 13.691 1.00 98.81 102 ALA A N 1
ATOM 758 C CA . ALA A 1 102 ? -8.377 -3.599 12.650 1.00 98.81 102 ALA A CA 1
ATOM 759 C C . ALA A 1 102 ? -6.935 -3.964 12.276 1.00 98.81 102 ALA A C 1
ATOM 761 O O . ALA A 1 102 ? -6.644 -5.135 12.030 1.00 98.81 102 ALA A O 1
ATOM 762 N N . ALA A 1 103 ? -5.998 -3.009 12.305 1.00 98.81 103 ALA A N 1
ATOM 763 C CA . ALA A 1 103 ? -4.574 -3.321 12.164 1.00 98.81 103 ALA A CA 1
ATOM 764 C C . ALA A 1 103 ? -4.069 -4.235 13.292 1.00 98.81 103 ALA A C 1
ATOM 766 O O . ALA A 1 103 ? -3.310 -5.171 13.039 1.00 98.81 103 ALA A O 1
ATOM 767 N N . ALA A 1 104 ? -4.502 -4.011 14.535 1.00 98.69 104 ALA A N 1
ATOM 768 C CA . ALA A 1 104 ? -4.163 -4.888 15.652 1.00 98.69 104 ALA A CA 1
ATOM 769 C C . ALA A 1 104 ? -4.802 -6.282 15.513 1.00 98.69 104 ALA A C 1
ATOM 771 O O . ALA A 1 104 ? -4.123 -7.282 15.756 1.00 98.69 104 ALA A O 1
ATOM 772 N N . ALA A 1 105 ? -6.064 -6.360 15.078 1.00 98.75 105 ALA A N 1
ATOM 773 C CA . ALA A 1 105 ? -6.759 -7.623 14.824 1.00 98.75 105 ALA A CA 1
ATOM 774 C C . ALA A 1 105 ? -6.081 -8.437 13.710 1.00 98.75 105 ALA A C 1
ATOM 776 O O . ALA A 1 105 ? -5.792 -9.622 13.894 1.00 98.75 105 ALA A O 1
ATOM 777 N N . LEU A 1 106 ? -5.738 -7.790 12.591 1.00 98.81 106 LEU A N 1
ATOM 778 C CA . LEU A 1 106 ? -5.017 -8.433 11.496 1.00 98.81 106 LEU A CA 1
ATOM 779 C C . LEU A 1 106 ? -3.621 -8.891 11.934 1.00 98.81 106 LEU A C 1
ATOM 781 O O . LEU A 1 106 ? -3.217 -10.008 11.614 1.00 98.81 106 LEU A O 1
ATOM 785 N N . ALA A 1 107 ? -2.895 -8.069 12.701 1.00 98.62 107 ALA A N 1
ATOM 786 C CA . ALA A 1 107 ? -1.601 -8.463 13.254 1.00 98.62 107 ALA A CA 1
ATOM 787 C C . ALA A 1 107 ? -1.732 -9.730 14.115 1.00 98.62 107 ALA A C 1
ATOM 789 O O . ALA A 1 107 ? -0.985 -10.680 13.906 1.00 98.62 107 ALA A O 1
ATOM 790 N N . ALA A 1 108 ? -2.718 -9.795 15.015 1.00 98.44 108 ALA A N 1
ATOM 791 C CA . ALA A 1 108 ? -2.955 -10.973 15.850 1.00 98.44 108 ALA A CA 1
ATOM 792 C C . ALA A 1 108 ? -3.302 -12.228 15.026 1.00 98.44 108 ALA A C 1
ATOM 794 O O . ALA A 1 108 ? -2.809 -13.318 15.320 1.00 98.44 108 ALA A O 1
ATOM 795 N N . ALA A 1 109 ? -4.106 -12.085 13.969 1.00 98.25 109 ALA A N 1
ATOM 796 C CA . ALA A 1 109 ? -4.461 -13.192 13.081 1.00 98.25 109 ALA A CA 1
ATOM 797 C C . ALA A 1 109 ? -3.260 -13.722 12.272 1.00 98.25 109 ALA A C 1
ATOM 799 O O . ALA A 1 109 ? -3.193 -14.917 11.957 1.00 98.25 109 ALA A O 1
ATOM 800 N N . LEU A 1 110 ? -2.311 -12.841 11.938 1.00 97.81 110 LEU A N 1
ATOM 801 C CA . LEU A 1 110 ? -1.165 -13.149 11.084 1.00 97.81 110 LEU A CA 1
ATOM 802 C C . LEU A 1 110 ? 0.131 -13.493 11.839 1.00 97.81 110 LEU A C 1
ATOM 804 O O . LEU A 1 110 ? 1.029 -14.078 11.231 1.00 97.81 110 LEU A O 1
ATOM 808 N N . ASP A 1 111 ? 0.223 -13.199 13.138 1.00 95.00 111 ASP A N 1
ATOM 809 C CA . ASP A 1 111 ? 1.451 -13.303 13.949 1.00 95.00 111 ASP A CA 1
ATOM 810 C C . ASP A 1 111 ? 2.113 -14.690 13.892 1.00 95.00 111 ASP A C 1
ATOM 812 O O . ASP A 1 111 ? 3.325 -14.824 13.754 1.00 95.00 111 ASP A O 1
ATOM 816 N N . ARG A 1 112 ? 1.316 -15.763 13.869 1.00 95.31 112 ARG A N 1
ATOM 817 C CA . ARG A 1 112 ? 1.845 -17.137 13.784 1.00 95.31 112 ARG A CA 1
ATOM 818 C C . ARG A 1 112 ? 2.462 -17.507 12.427 1.00 95.31 112 ARG A C 1
ATOM 820 O O . ARG A 1 112 ? 3.020 -18.594 12.298 1.00 95.31 112 ARG A O 1
ATOM 827 N N . PHE A 1 113 ? 2.305 -16.671 11.401 1.00 95.94 113 PHE A N 1
ATOM 828 C CA . PHE A 1 113 ? 2.729 -16.973 10.030 1.00 95.94 113 PHE A CA 1
ATOM 829 C C . PHE A 1 113 ? 3.969 -16.187 9.575 1.00 95.94 113 PHE A C 1
ATOM 831 O O . PHE A 1 113 ? 4.559 -16.549 8.553 1.00 95.94 113 PHE A O 1
ATOM 838 N N . ALA A 1 114 ? 4.375 -15.143 10.305 1.00 95.69 114 ALA A N 1
ATOM 839 C CA . ALA A 1 114 ? 5.561 -14.341 10.005 1.00 95.69 114 ALA A CA 1
ATOM 840 C C . ALA A 1 114 ? 6.082 -13.607 11.248 1.00 95.69 114 ALA A C 1
ATOM 842 O O . ALA A 1 114 ? 5.348 -13.369 12.196 1.00 95.69 114 ALA A O 1
ATOM 843 N N . ASN A 1 115 ? 7.346 -13.178 11.220 1.00 96.56 115 ASN A N 1
ATOM 844 C CA . ASN A 1 115 ? 7.876 -12.282 12.247 1.00 96.56 115 ASN A CA 1
ATOM 845 C C . ASN A 1 115 ? 7.433 -10.836 11.967 1.00 96.56 115 ASN A C 1
ATOM 847 O O . ASN A 1 115 ? 8.083 -10.136 11.190 1.00 96.56 115 ASN A O 1
ATOM 851 N N . LEU A 1 116 ? 6.358 -10.386 12.618 1.00 97.06 116 LEU A N 1
ATOM 852 C CA . LEU A 1 116 ? 5.823 -9.027 12.447 1.00 97.06 116 LEU A CA 1
ATOM 853 C C . LEU A 1 116 ? 6.697 -7.932 13.084 1.00 97.06 116 LEU A C 1
ATOM 855 O O . LEU A 1 116 ? 6.535 -6.758 12.769 1.00 97.06 116 LEU A O 1
ATOM 859 N N . ALA A 1 117 ? 7.6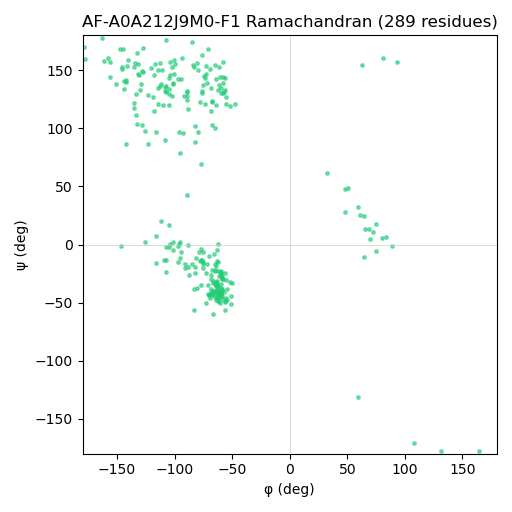11 -8.295 13.988 1.00 96.75 117 ALA A N 1
ATOM 860 C CA . ALA A 1 117 ? 8.499 -7.357 14.678 1.00 96.75 117 ALA A CA 1
ATOM 861 C C . ALA A 1 117 ? 9.869 -7.191 13.999 1.00 96.75 117 ALA A C 1
ATOM 863 O O . ALA A 1 117 ? 10.681 -6.390 14.453 1.00 96.75 117 ALA A O 1
ATOM 864 N N . GLY A 1 118 ? 10.165 -7.991 12.969 1.00 94.88 118 GLY A N 1
ATOM 865 C CA . GLY A 1 118 ? 11.469 -7.984 12.302 1.00 94.88 118 GLY A CA 1
ATOM 866 C C . GLY A 1 118 ? 11.594 -6.972 11.165 1.00 94.88 118 GLY A C 1
ATOM 867 O O . GLY A 1 118 ? 12.708 -6.560 10.855 1.00 94.88 118 GLY A O 1
ATOM 868 N N . ASP A 1 119 ? 10.477 -6.609 10.536 1.00 97.00 119 ASP A N 1
ATOM 869 C CA . ASP A 1 119 ? 10.415 -5.715 9.378 1.00 97.00 119 ASP A CA 1
ATOM 870 C C . ASP A 1 119 ? 9.019 -5.075 9.307 1.00 97.00 119 ASP A C 1
ATOM 872 O O . ASP A 1 119 ? 8.021 -5.731 9.615 1.00 97.00 119 ASP A O 1
ATOM 876 N N . GLY A 1 120 ? 8.941 -3.810 8.893 1.00 97.19 120 GLY A N 1
ATOM 877 C CA . GLY A 1 120 ? 7.690 -3.112 8.590 1.00 97.19 120 GLY A CA 1
ATOM 878 C C . GLY A 1 120 ? 6.857 -3.785 7.491 1.00 97.19 120 GLY A C 1
ATOM 879 O O . GLY A 1 120 ? 5.627 -3.738 7.542 1.00 97.19 120 GLY A O 1
ATOM 880 N N . ARG A 1 121 ? 7.521 -4.499 6.571 1.00 98.12 121 ARG A N 1
ATOM 881 C CA . ARG A 1 121 ? 6.925 -5.401 5.582 1.00 98.12 121 ARG A CA 1
ATOM 882 C C . ARG A 1 121 ? 7.222 -6.860 5.947 1.00 98.12 121 ARG A C 1
ATOM 884 O O . ARG A 1 121 ? 8.227 -7.429 5.503 1.00 98.12 121 ARG A O 1
ATOM 891 N N . PRO A 1 122 ? 6.357 -7.513 6.734 1.00 97.44 122 PRO A N 1
ATOM 892 C CA . PRO A 1 122 ? 6.540 -8.916 7.077 1.00 97.44 122 PRO A CA 1
ATOM 893 C C . PRO A 1 122 ? 6.460 -9.820 5.839 1.00 97.44 122 PRO A C 1
ATOM 895 O O . PRO A 1 122 ? 5.655 -9.607 4.926 1.00 97.44 122 PRO A O 1
ATOM 898 N N . ILE A 1 123 ? 7.299 -10.862 5.830 1.00 97.75 123 ILE A N 1
ATOM 899 C CA . ILE A 1 123 ? 7.377 -11.851 4.750 1.00 97.75 123 ILE A CA 1
ATOM 900 C C . ILE A 1 123 ? 6.705 -13.154 5.190 1.00 97.75 123 ILE A C 1
ATOM 902 O O . ILE A 1 123 ? 7.157 -13.817 6.125 1.00 97.75 123 ILE A O 1
ATOM 906 N N . PHE A 1 124 ? 5.671 -13.562 4.462 1.00 97.56 124 PHE A N 1
ATOM 907 C CA . PHE A 1 124 ? 4.895 -14.773 4.696 1.00 97.56 124 PHE A CA 1
ATOM 908 C C . PHE A 1 124 ? 5.304 -15.891 3.740 1.00 97.56 124 PHE A C 1
ATOM 910 O O . PHE A 1 124 ? 5.437 -15.691 2.533 1.00 97.56 124 PHE A O 1
ATOM 917 N N . LYS A 1 125 ? 5.408 -17.117 4.261 1.00 95.19 125 LYS A N 1
ATOM 918 C CA . LYS A 1 125 ? 5.521 -18.342 3.446 1.00 95.19 125 LYS A CA 1
ATOM 919 C C . LYS A 1 125 ? 4.140 -18.919 3.113 1.00 95.19 125 LYS A C 1
ATOM 921 O O . LYS A 1 125 ? 3.925 -20.123 3.222 1.00 95.19 125 LYS A O 1
ATOM 926 N N . LEU A 1 126 ? 3.202 -18.043 2.766 1.00 95.88 126 LEU A N 1
ATOM 927 C CA . LEU A 1 126 ? 1.828 -18.376 2.397 1.00 95.88 126 LEU A CA 1
ATOM 928 C C . LEU A 1 126 ? 1.617 -18.115 0.908 1.00 95.88 126 LEU A C 1
ATOM 930 O O . LEU A 1 126 ? 2.252 -17.229 0.339 1.00 95.88 126 LEU A O 1
ATOM 934 N N . ASP A 1 127 ? 0.717 -18.882 0.297 1.00 95.62 127 ASP A N 1
ATOM 935 C CA . ASP A 1 127 ? 0.185 -18.542 -1.022 1.00 95.62 127 ASP A CA 1
ATOM 936 C C . ASP A 1 127 ? -0.537 -17.184 -0.967 1.00 95.62 127 ASP A C 1
ATOM 938 O O . ASP A 1 127 ? -1.173 -16.860 0.037 1.00 95.62 127 ASP A O 1
ATOM 942 N N . ALA A 1 128 ? -0.441 -16.386 -2.034 1.00 97.62 128 ALA A N 1
ATOM 943 C CA . ALA A 1 128 ? -1.065 -15.064 -2.116 1.00 97.62 128 ALA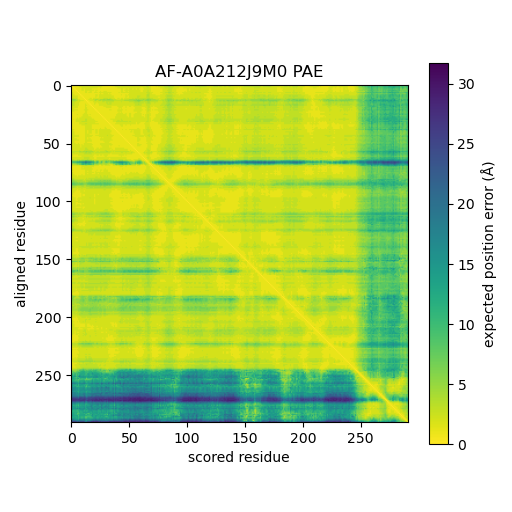 A CA 1
ATOM 944 C C . ALA A 1 128 ? -2.588 -15.099 -1.894 1.00 97.62 128 ALA A C 1
ATOM 946 O O . ALA A 1 128 ? -3.117 -14.256 -1.167 1.00 97.62 128 ALA A O 1
ATOM 947 N N . ARG A 1 129 ? -3.290 -16.098 -2.452 1.00 97.94 129 ARG A N 1
ATOM 948 C CA . ARG A 1 129 ? -4.726 -16.310 -2.209 1.00 97.94 129 ARG A CA 1
ATOM 949 C C . ARG A 1 129 ? -4.989 -16.586 -0.733 1.00 97.94 129 ARG A C 1
ATOM 951 O O . ARG A 1 129 ? -5.936 -16.067 -0.159 1.00 97.94 129 ARG A O 1
ATOM 958 N N . GLU A 1 130 ? -4.148 -17.408 -0.114 1.00 98.25 130 GLU A N 1
ATOM 959 C CA . GLU A 1 130 ? -4.297 -17.844 1.278 1.00 98.25 130 GLU A CA 1
ATOM 960 C C . GLU A 1 130 ? -4.007 -16.724 2.289 1.00 98.25 130 GLU A C 1
ATOM 962 O O . GLU A 1 130 ? -4.664 -16.633 3.333 1.00 98.25 130 GLU A O 1
ATOM 967 N N . LEU A 1 131 ? -3.052 -15.844 1.966 1.00 98.62 131 LEU A N 1
ATOM 968 C CA . LEU A 1 131 ? -2.853 -14.586 2.679 1.00 98.62 131 LEU A CA 1
ATOM 969 C C . LEU A 1 131 ? -4.094 -13.696 2.546 1.00 98.62 131 LEU A C 1
ATOM 971 O O . LEU A 1 131 ? -4.585 -13.200 3.555 1.00 98.62 131 LEU A O 1
ATOM 975 N N . PHE A 1 132 ? -4.611 -13.514 1.327 1.00 98.69 132 PHE A N 1
ATOM 976 C CA . PHE A 1 132 ? -5.761 -12.641 1.102 1.00 98.69 132 PHE A CA 1
ATOM 977 C C . PHE A 1 132 ? -7.020 -13.142 1.827 1.00 98.69 132 PHE A C 1
ATOM 979 O O . PHE A 1 132 ? -7.691 -12.355 2.489 1.00 98.69 132 PHE A O 1
ATOM 986 N N . ALA A 1 133 ? -7.273 -14.453 1.820 1.00 98.75 133 ALA A N 1
ATOM 987 C CA . ALA A 1 133 ? -8.353 -15.059 2.595 1.00 98.75 133 ALA A CA 1
ATOM 988 C C . ALA A 1 133 ? -8.253 -14.718 4.090 1.00 98.75 133 ALA A C 1
ATOM 990 O O . ALA A 1 133 ? -9.226 -14.271 4.681 1.00 98.75 133 ALA A O 1
ATOM 991 N N . ARG A 1 134 ? -7.055 -14.820 4.689 1.00 98.62 134 ARG A N 1
ATOM 992 C CA . ARG A 1 134 ? -6.836 -14.444 6.100 1.00 98.62 134 ARG A CA 1
ATOM 993 C C . ARG A 1 134 ? -7.064 -12.968 6.375 1.00 98.62 134 ARG A C 1
ATOM 995 O O . ARG A 1 134 ? -7.509 -12.634 7.467 1.00 98.62 134 ARG A O 1
ATOM 1002 N N . VAL A 1 135 ? -6.713 -12.097 5.428 1.00 98.75 135 VAL A N 1
ATOM 1003 C CA . VAL A 1 135 ? -6.984 -10.660 5.552 1.00 98.75 135 VAL A CA 1
ATOM 1004 C C . VAL A 1 135 ? -8.489 -10.430 5.652 1.00 98.75 135 VAL A C 1
ATOM 1006 O O . VAL A 1 135 ? -8.920 -9.761 6.585 1.00 98.75 135 VAL A O 1
ATOM 1009 N N . LEU A 1 136 ? -9.274 -11.034 4.757 1.00 98.69 136 LEU A N 1
ATOM 1010 C CA . LEU A 1 136 ? -10.735 -10.909 4.750 1.00 98.69 136 LEU A CA 1
ATOM 1011 C C . LEU A 1 136 ? -11.394 -11.592 5.959 1.00 98.69 136 LEU A C 1
ATOM 1013 O O . LEU A 1 136 ? -12.328 -11.040 6.527 1.00 98.69 136 LEU A O 1
ATOM 1017 N N . ASP A 1 137 ? -10.886 -12.748 6.396 1.00 98.62 137 ASP A N 1
ATOM 1018 C CA . ASP A 1 137 ? -11.394 -13.448 7.583 1.00 98.62 137 ASP A CA 1
ATOM 1019 C C . ASP A 1 137 ? -11.182 -12.626 8.865 1.00 98.62 137 ASP A C 1
ATOM 1021 O O . ASP A 1 137 ? -12.033 -12.620 9.755 1.00 98.62 137 ASP A O 1
ATOM 1025 N N . ALA A 1 138 ? -10.034 -11.949 8.983 1.00 98.56 138 ALA A N 1
ATOM 1026 C CA . ALA A 1 138 ? -9.704 -11.141 10.153 1.00 98.56 138 ALA A CA 1
ATOM 1027 C C . ALA A 1 138 ? -10.368 -9.758 10.122 1.00 98.56 138 ALA A C 1
ATOM 1029 O O . ALA A 1 138 ? -10.748 -9.238 11.171 1.00 98.56 138 ALA A O 1
ATOM 1030 N N . VAL A 1 139 ? -10.467 -9.152 8.935 1.00 98.75 139 VAL A N 1
ATOM 1031 C CA . VAL A 1 139 ? -11.003 -7.804 8.721 1.00 98.75 139 VAL A CA 1
ATOM 1032 C C . VAL A 1 139 ? -11.818 -7.789 7.417 1.00 98.75 139 VAL A C 1
ATOM 1034 O O . VAL A 1 139 ? -11.282 -7.440 6.362 1.00 98.75 139 VAL A O 1
ATOM 1037 N N . PRO A 1 140 ? -13.116 -8.143 7.460 1.00 98.44 140 PRO A N 1
ATOM 1038 C CA . PRO A 1 140 ? -13.958 -8.263 6.264 1.00 98.44 140 PRO A CA 1
ATOM 1039 C C . PRO A 1 140 ? -14.093 -6.977 5.438 1.00 98.44 140 PRO A C 1
ATOM 1041 O O . PRO A 1 140 ? -14.375 -7.021 4.242 1.00 98.44 140 PRO A O 1
ATOM 1044 N N . GLU A 1 141 ? -13.920 -5.810 6.059 1.00 98.31 141 GLU A N 1
ATOM 1045 C CA . GLU A 1 141 ? -13.991 -4.520 5.378 1.00 98.31 141 GLU A CA 1
ATOM 1046 C C . GLU A 1 141 ? -12.691 -4.132 4.671 1.00 98.31 141 GLU A C 1
ATOM 1048 O O . GLU A 1 141 ? -12.740 -3.246 3.807 1.00 98.31 141 GLU A O 1
ATOM 1053 N N . ALA A 1 142 ? -11.561 -4.750 5.045 1.00 98.75 142 ALA A N 1
ATOM 1054 C CA . ALA A 1 142 ? -10.254 -4.477 4.465 1.00 98.75 142 ALA A CA 1
ATOM 1055 C C . ALA A 1 142 ? -10.248 -4.798 2.972 1.00 98.75 142 ALA A C 1
ATOM 1057 O O . ALA A 1 142 ? -10.980 -5.658 2.485 1.00 98.75 142 ALA A O 1
ATOM 1058 N N . PHE A 1 143 ? -9.383 -4.113 2.233 1.00 98.81 143 PHE A N 1
ATOM 1059 C CA . PHE A 1 143 ? -9.169 -4.426 0.828 1.00 98.81 143 PHE A CA 1
ATOM 1060 C C . PHE A 1 143 ? -7.685 -4.518 0.507 1.00 98.81 143 PHE A C 1
ATOM 1062 O O . PHE A 1 143 ? -6.850 -3.814 1.085 1.00 98.81 143 PHE A O 1
ATOM 1069 N N . LEU A 1 144 ? -7.378 -5.411 -0.429 1.00 98.75 144 LEU A N 1
ATOM 1070 C CA . LEU A 1 144 ? -6.034 -5.683 -0.905 1.00 98.75 144 LEU A CA 1
ATOM 1071 C C . LEU A 1 144 ? -5.878 -5.110 -2.310 1.00 98.75 144 LEU A C 1
ATOM 1073 O O . LEU A 1 144 ? -6.697 -5.350 -3.194 1.00 98.75 144 LEU A O 1
ATOM 1077 N N . VAL A 1 145 ? -4.792 -4.377 -2.506 1.00 98.75 145 VAL A N 1
ATOM 1078 C CA . VAL A 1 145 ? -4.332 -3.875 -3.795 1.00 98.75 145 VAL A CA 1
ATOM 1079 C C . VAL A 1 145 ? -3.000 -4.566 -4.090 1.00 98.75 145 VAL A C 1
ATOM 1081 O O . VAL A 1 145 ? -2.077 -4.461 -3.282 1.00 98.75 145 VAL A O 1
ATOM 1084 N N . PRO A 1 146 ? -2.856 -5.312 -5.199 1.00 98.25 146 PRO A N 1
ATOM 1085 C CA . PRO A 1 146 ? -1.552 -5.794 -5.632 1.00 98.25 146 PRO A CA 1
ATOM 1086 C C . PRO A 1 146 ? -0.599 -4.608 -5.790 1.00 98.25 146 PRO A C 1
ATOM 1088 O O . PRO A 1 146 ? -0.898 -3.689 -6.556 1.00 98.25 146 PRO A O 1
ATOM 1091 N N . ALA A 1 147 ? 0.504 -4.619 -5.043 1.00 97.19 147 ALA A N 1
ATOM 1092 C CA . ALA A 1 147 ? 1.455 -3.518 -5.054 1.00 97.19 147 ALA A CA 1
ATOM 1093 C C . ALA A 1 147 ? 2.257 -3.530 -6.363 1.00 97.19 147 ALA A C 1
ATOM 1095 O O . ALA A 1 147 ? 2.553 -4.610 -6.890 1.00 97.19 147 ALA A O 1
ATOM 1096 N N . HIS A 1 148 ? 2.557 -2.329 -6.870 1.00 93.62 148 HIS A N 1
ATOM 1097 C CA . HIS A 1 148 ? 3.444 -2.042 -8.003 1.00 93.62 148 HIS A CA 1
ATOM 1098 C C . HIS A 1 148 ? 3.445 -3.140 -9.086 1.00 93.62 148 HIS A C 1
ATOM 1100 O O . HIS A 1 148 ? 4.454 -3.793 -9.374 1.00 93.62 148 HIS A O 1
ATOM 1106 N N . ILE A 1 149 ? 2.261 -3.347 -9.675 1.00 94.00 149 ILE A N 1
ATOM 1107 C CA . ILE A 1 149 ? 1.796 -4.551 -10.382 1.00 94.00 149 ILE A CA 1
ATOM 1108 C C . ILE A 1 149 ? 2.768 -5.083 -11.444 1.00 94.00 149 ILE A C 1
ATOM 1110 O O . ILE A 1 149 ? 2.846 -6.299 -11.643 1.00 94.00 149 ILE A O 1
ATOM 1114 N N . TRP A 1 150 ? 3.516 -4.201 -12.114 1.00 89.62 150 TRP A N 1
ATOM 1115 C CA . TRP A 1 150 ? 4.422 -4.533 -13.225 1.00 89.62 150 TRP A CA 1
ATOM 1116 C C . TRP A 1 150 ? 5.907 -4.462 -12.896 1.00 89.62 150 TRP A C 1
ATOM 1118 O O . TRP A 1 150 ? 6.741 -4.802 -13.741 1.00 89.62 150 TRP A O 1
ATOM 1128 N N . THR A 1 151 ? 6.272 -4.070 -11.678 1.00 85.31 151 THR A N 1
ATOM 1129 C CA . THR A 1 151 ? 7.679 -4.039 -11.274 1.00 85.31 151 THR A CA 1
ATOM 1130 C C . THR A 1 151 ? 8.278 -5.434 -11.447 1.00 85.31 151 THR A C 1
ATOM 1132 O O . THR A 1 151 ? 7.686 -6.409 -10.976 1.00 85.31 151 THR A O 1
ATOM 1135 N N . PRO A 1 152 ? 9.452 -5.596 -12.097 1.00 83.69 152 PRO A N 1
ATOM 1136 C CA . PRO A 1 152 ? 9.965 -6.926 -12.436 1.00 83.69 152 PRO A CA 1
ATOM 1137 C C . PRO A 1 152 ? 10.128 -7.874 -11.247 1.00 83.69 152 PRO A C 1
ATOM 1139 O O . PRO A 1 152 ? 10.134 -9.091 -11.423 1.00 83.69 152 PRO A O 1
ATOM 1142 N N . TRP A 1 153 ? 10.294 -7.320 -10.050 1.00 87.69 153 TRP A N 1
ATOM 1143 C CA . TRP A 1 153 ? 10.402 -8.045 -8.795 1.00 87.69 153 TRP A CA 1
ATOM 1144 C C . TRP A 1 153 ? 9.189 -7.711 -7.936 1.00 87.69 153 TRP A C 1
ATOM 1146 O O . TRP A 1 153 ? 8.860 -6.540 -7.804 1.00 87.69 153 TRP A O 1
ATOM 1156 N N . TYR A 1 154 ? 8.579 -8.728 -7.327 1.00 93.62 154 TYR A N 1
ATOM 1157 C CA . TYR A 1 154 ? 7.454 -8.611 -6.390 1.00 93.62 154 TYR A CA 1
ATOM 1158 C C . TYR A 1 154 ? 6.125 -8.047 -6.940 1.00 93.62 154 TYR A C 1
ATOM 1160 O O . TYR A 1 154 ? 5.110 -8.214 -6.269 1.00 93.62 154 TYR A O 1
ATOM 1168 N N . GLY A 1 155 ? 6.070 -7.487 -8.152 1.00 93.50 155 GLY A N 1
ATOM 1169 C CA . GLY A 1 155 ? 4.801 -7.187 -8.828 1.00 93.50 155 GLY A CA 1
ATOM 1170 C C . GLY A 1 155 ? 4.105 -8.466 -9.309 1.00 93.50 155 GLY A C 1
ATOM 1171 O O . GLY A 1 155 ? 4.771 -9.370 -9.820 1.00 93.50 155 GLY A O 1
ATOM 1172 N N . VAL A 1 156 ? 2.775 -8.571 -9.176 1.00 94.62 156 VAL A N 1
ATOM 1173 C CA . VAL A 1 156 ? 2.019 -9.783 -9.580 1.00 94.62 156 VAL A CA 1
ATOM 1174 C C . VAL A 1 156 ? 2.204 -10.109 -11.055 1.00 94.62 156 VAL A C 1
ATOM 1176 O O . VAL A 1 156 ? 2.364 -11.277 -11.382 1.00 94.62 156 VAL A O 1
ATOM 1179 N N . LEU A 1 157 ? 2.241 -9.112 -11.936 1.00 92.88 157 LEU A N 1
ATOM 1180 C CA . LEU A 1 157 ? 2.459 -9.288 -13.378 1.00 92.88 157 LEU A CA 1
ATOM 1181 C C . LEU A 1 157 ? 3.881 -8.864 -13.794 1.00 92.88 157 LEU A C 1
ATOM 1183 O O . LEU A 1 157 ? 4.176 -8.636 -14.970 1.00 92.88 157 LEU A O 1
ATOM 1187 N N . GLY A 1 158 ? 4.784 -8.756 -12.815 1.00 88.19 158 GLY A N 1
ATOM 1188 C CA . GLY A 1 158 ? 6.193 -8.464 -13.026 1.00 88.19 158 GLY A CA 1
ATOM 1189 C C . GLY A 1 158 ? 6.913 -9.572 -13.791 1.00 88.19 158 GLY A C 1
ATOM 1190 O O . GLY A 1 158 ? 6.557 -10.748 -13.726 1.00 88.19 158 GLY A O 1
ATOM 1191 N N . ALA A 1 159 ? 7.998 -9.226 -14.484 1.00 84.25 159 ALA A N 1
ATOM 1192 C CA . ALA A 1 159 ? 8.731 -10.179 -15.320 1.00 84.25 159 ALA A CA 1
ATOM 1193 C C . ALA A 1 159 ? 9.219 -11.445 -14.612 1.00 84.25 159 ALA A C 1
ATOM 1195 O O . ALA A 1 159 ? 9.279 -12.504 -15.234 1.00 84.25 159 ALA A O 1
ATOM 1196 N N . ASN A 1 160 ? 9.516 -11.355 -13.315 1.00 84.75 160 ASN A N 1
ATOM 1197 C CA . ASN A 1 160 ? 9.965 -12.498 -12.529 1.00 84.75 160 ASN A CA 1
ATOM 1198 C C . ASN A 1 160 ? 8.859 -13.109 -11.658 1.00 84.75 160 ASN A C 1
ATOM 1200 O O . ASN A 1 160 ? 9.134 -14.056 -10.919 1.00 84.75 160 ASN A O 1
ATOM 1204 N N . SER A 1 161 ? 7.625 -12.593 -11.718 1.00 86.38 161 SER A N 1
ATOM 1205 C CA . SER A 1 161 ? 6.497 -13.183 -10.991 1.00 86.38 161 SER A CA 1
ATOM 1206 C C . SER A 1 161 ? 6.116 -14.525 -11.607 1.00 86.38 161 SER A C 1
ATOM 1208 O O . SER A 1 161 ? 5.922 -15.503 -10.885 1.00 86.38 161 SER A O 1
ATOM 1210 N N . GLY A 1 162 ? 6.071 -14.563 -12.947 1.00 84.25 162 GLY A N 1
ATOM 1211 C CA . GLY A 1 162 ? 5.583 -15.641 -13.799 1.00 84.25 162 GLY A CA 1
ATOM 1212 C C . GLY A 1 162 ? 4.085 -15.943 -13.654 1.00 84.25 162 GLY A C 1
ATOM 1213 O O . GLY A 1 162 ? 3.720 -17.104 -13.852 1.00 84.25 162 GLY A O 1
ATOM 1214 N N . PHE A 1 163 ? 3.282 -14.970 -13.219 1.00 91.75 163 PHE A N 1
ATOM 1215 C CA . PHE A 1 163 ? 1.823 -14.966 -13.372 1.00 91.75 163 PHE A CA 1
ATOM 1216 C C . PHE A 1 163 ? 1.445 -14.072 -14.555 1.00 91.75 163 PHE A C 1
ATOM 1218 O O . PHE A 1 163 ? 2.130 -13.078 -14.806 1.00 91.75 163 PHE A O 1
ATOM 1225 N N . GLU A 1 164 ? 0.373 -14.425 -15.262 1.00 90.19 164 GLU A N 1
ATOM 1226 C CA . GLU A 1 164 ? -0.137 -13.655 -16.406 1.00 90.19 164 GLU A CA 1
ATOM 1227 C C . GLU A 1 164 ? -1.441 -12.930 -16.062 1.00 90.19 164 GLU A C 1
ATOM 1229 O O . GLU A 1 164 ? -1.756 -11.898 -16.652 1.00 90.19 164 GLU A O 1
ATOM 1234 N N . THR A 1 165 ? -2.170 -13.427 -15.061 1.00 94.56 165 THR A N 1
ATOM 1235 C CA . THR A 1 165 ? -3.448 -12.867 -14.613 1.00 94.56 165 THR A CA 1
ATOM 1236 C C . THR A 1 165 ? -3.515 -12.721 -13.090 1.00 94.56 165 THR A C 1
ATOM 1238 O O . THR A 1 165 ? -2.712 -13.296 -12.344 1.00 94.56 165 THR A O 1
ATOM 1241 N N . LEU A 1 166 ? -4.490 -11.945 -12.600 1.00 96.81 166 LEU A N 1
ATOM 1242 C CA . LEU A 1 166 ? -4.777 -11.877 -11.163 1.00 96.81 166 LEU A CA 1
ATOM 1243 C C . LEU A 1 166 ? -5.326 -13.216 -10.656 1.00 96.81 166 LEU A C 1
ATOM 1245 O O . LEU A 1 166 ? -5.034 -13.607 -9.528 1.00 96.81 166 LEU A O 1
ATOM 1249 N N . GLU A 1 167 ? -6.065 -13.932 -11.498 1.00 96.69 167 GLU A N 1
ATOM 1250 C CA . GLU A 1 167 ? -6.654 -15.244 -11.248 1.00 96.69 167 GLU A CA 1
ATOM 1251 C C . GLU A 1 167 ? -5.571 -16.304 -10.984 1.00 96.69 167 GLU A C 1
ATOM 1253 O O . GLU A 1 167 ? -5.699 -17.092 -10.046 1.00 96.69 167 GLU A O 1
ATOM 1258 N N . ASP A 1 168 ? -4.441 -16.274 -11.700 1.00 95.38 168 ASP A N 1
ATOM 1259 C CA . ASP A 1 168 ? -3.318 -17.184 -11.423 1.00 95.38 168 ASP A CA 1
ATOM 1260 C C . ASP A 1 168 ? -2.734 -16.983 -10.012 1.00 95.38 168 ASP A C 1
ATOM 1262 O O . ASP A 1 168 ? -2.283 -17.930 -9.348 1.00 95.38 168 ASP A O 1
ATOM 1266 N N . CYS A 1 169 ? -2.726 -15.733 -9.542 1.00 96.81 169 CYS A N 1
ATOM 1267 C CA . CYS A 1 169 ? -2.156 -15.346 -8.257 1.00 96.81 169 CYS A CA 1
ATOM 1268 C C . CYS A 1 169 ? -3.146 -15.584 -7.107 1.00 96.81 169 CYS A C 1
ATOM 1270 O O . CYS A 1 169 ? -2.842 -16.341 -6.182 1.00 96.81 169 CYS A O 1
ATOM 1272 N N . TYR A 1 170 ? -4.338 -14.992 -7.203 1.00 97.81 170 TYR A N 1
ATOM 1273 C CA . TYR A 1 170 ? -5.341 -14.908 -6.140 1.00 97.81 170 TYR A CA 1
ATOM 1274 C C . TYR A 1 170 ? -6.490 -15.916 -6.274 1.00 97.81 170 TYR A C 1
ATOM 1276 O O . TYR A 1 170 ? -7.312 -16.006 -5.366 1.00 97.81 170 TYR A O 1
ATOM 1284 N N . GLY A 1 171 ? -6.550 -16.700 -7.355 1.00 97.25 171 GLY A N 1
ATOM 1285 C CA . GLY A 1 171 ? -7.545 -17.757 -7.535 1.00 97.25 171 GLY A CA 1
ATOM 1286 C C . GLY A 1 171 ? -8.981 -17.239 -7.503 1.00 97.25 171 GLY A C 1
ATOM 1287 O O . GLY A 1 171 ? -9.317 -16.246 -8.145 1.00 97.25 171 GLY A O 1
ATOM 1288 N N . ASP A 1 172 ? -9.817 -17.909 -6.714 1.00 98.06 172 ASP A N 1
ATOM 1289 C CA . ASP A 1 172 ? -11.226 -17.576 -6.485 1.00 98.06 172 ASP A CA 1
ATOM 1290 C C . ASP A 1 172 ? -11.438 -16.178 -5.881 1.00 98.06 172 ASP A C 1
ATOM 1292 O O . ASP A 1 172 ? -12.493 -15.583 -6.080 1.00 98.06 172 ASP A O 1
ATOM 1296 N N . LEU A 1 173 ? -10.426 -15.618 -5.210 1.00 98.50 173 LEU A N 1
ATOM 1297 C CA . LEU A 1 173 ? -10.490 -14.277 -4.624 1.00 98.50 173 LEU A CA 1
ATOM 1298 C C . LEU A 1 173 ? -10.065 -13.165 -5.590 1.00 98.50 173 LEU A C 1
ATOM 1300 O O . LEU A 1 173 ? -10.108 -11.993 -5.225 1.00 98.50 173 LEU A O 1
ATOM 1304 N N . ALA A 1 174 ? -9.680 -13.477 -6.831 1.00 98.19 174 ALA A N 1
ATOM 1305 C CA . ALA A 1 174 ? -9.329 -12.444 -7.805 1.00 98.19 174 ALA A CA 1
ATOM 1306 C C . ALA A 1 174 ? -10.489 -11.460 -8.057 1.00 98.19 174 ALA A C 1
ATOM 1308 O O . ALA A 1 174 ? -10.243 -10.289 -8.351 1.00 98.19 174 ALA A O 1
ATOM 1309 N N . GLY A 1 175 ? -11.745 -11.899 -7.911 1.00 97.31 175 GLY A N 1
ATOM 1310 C CA . GLY A 1 175 ? -12.934 -11.044 -8.018 1.00 97.31 175 GLY A CA 1
ATOM 1311 C C . GLY A 1 175 ? -12.995 -9.918 -6.977 1.00 97.31 175 GLY A C 1
ATOM 1312 O O . GLY A 1 175 ? -13.525 -8.853 -7.276 1.00 97.31 175 GLY A O 1
ATOM 1313 N N . GLU A 1 176 ? -12.376 -10.109 -5.810 1.00 98.31 176 GLU A N 1
ATOM 1314 C CA . GLU A 1 176 ? -12.325 -9.117 -4.724 1.00 98.31 176 GLU A CA 1
ATOM 1315 C C . GLU A 1 176 ? -11.300 -7.998 -4.989 1.00 98.31 176 GLU A C 1
ATOM 1317 O O . GLU A 1 176 ? -11.321 -6.949 -4.342 1.00 98.31 176 GLU A O 1
ATOM 1322 N N . ILE A 1 177 ? -10.400 -8.186 -5.962 1.00 98.50 177 ILE A N 1
ATOM 1323 C CA . ILE A 1 177 ? -9.426 -7.170 -6.370 1.00 98.50 177 ILE A CA 1
ATOM 1324 C C . ILE A 1 177 ? -10.085 -6.191 -7.348 1.00 98.50 177 ILE A C 1
ATOM 1326 O O . ILE A 1 177 ? -10.238 -6.471 -8.538 1.00 98.50 177 ILE A O 1
ATOM 1330 N N . PHE A 1 178 ? -10.449 -5.011 -6.849 1.00 98.38 178 PHE A N 1
ATOM 1331 C CA . PHE A 1 178 ? -11.047 -3.924 -7.640 1.00 98.38 178 PHE A CA 1
ATOM 1332 C C . PHE A 1 178 ? -10.080 -2.766 -7.935 1.00 98.38 178 PHE A C 1
ATOM 1334 O O . PHE A 1 178 ? -10.445 -1.808 -8.620 1.00 98.38 178 PHE A O 1
ATOM 1341 N N . ALA A 1 179 ? -8.847 -2.832 -7.431 1.00 98.38 179 ALA A N 1
ATOM 1342 C CA . ALA A 1 179 ? -7.798 -1.863 -7.720 1.00 98.38 179 ALA A CA 1
ATOM 1343 C C . ALA A 1 179 ? -6.418 -2.527 -7.761 1.00 98.38 179 ALA A C 1
ATOM 1345 O O . ALA A 1 179 ? -6.185 -3.523 -7.078 1.00 98.38 179 ALA A O 1
ATOM 1346 N N . VAL A 1 180 ? -5.510 -1.954 -8.548 1.00 98.19 180 VAL A N 1
ATOM 1347 C CA . VAL A 1 180 ? -4.100 -2.358 -8.650 1.00 98.19 180 VAL A CA 1
ATOM 1348 C C . VAL A 1 180 ? -3.212 -1.130 -8.533 1.00 98.19 180 VAL A C 1
ATOM 1350 O O . VAL A 1 180 ? -3.601 -0.047 -8.970 1.00 98.19 180 VAL A O 1
ATOM 1353 N N . GLU A 1 181 ? -2.035 -1.281 -7.935 1.00 97.94 181 GLU A N 1
ATOM 1354 C CA . GLU A 1 181 ? -1.070 -0.190 -7.860 1.00 97.94 181 GLU A CA 1
ATOM 1355 C C . GLU A 1 181 ? -0.151 -0.203 -9.084 1.00 97.94 181 GLU A C 1
ATOM 1357 O O . GLU A 1 181 ? 0.394 -1.253 -9.423 1.00 97.94 181 GLU A O 1
ATOM 1362 N N . THR A 1 182 ? 0.030 0.943 -9.741 1.00 92.81 182 THR A N 1
ATOM 1363 C CA . THR A 1 182 ? 0.873 1.074 -10.942 1.00 92.81 182 THR A CA 1
ATOM 1364 C C . THR A 1 182 ? 2.348 0.849 -10.612 1.00 92.81 182 THR A C 1
ATOM 1366 O O . THR A 1 182 ? 2.956 -0.128 -11.064 1.00 92.81 182 THR A O 1
ATOM 1369 N N . GLY A 1 183 ? 2.879 1.686 -9.721 1.00 88.38 183 GLY A N 1
ATOM 1370 C CA . GLY A 1 183 ? 4.252 1.652 -9.236 1.00 88.38 183 GLY A CA 1
ATOM 1371 C C . GLY A 1 183 ? 5.250 2.316 -10.186 1.00 88.38 183 GLY A C 1
ATOM 1372 O O . GLY A 1 183 ? 5.048 2.406 -11.388 1.00 88.38 183 GLY A O 1
ATOM 1373 N N . LEU A 1 184 ? 6.415 2.668 -9.644 1.00 85.75 184 LEU A N 1
ATOM 1374 C CA . LEU A 1 184 ? 7.412 3.595 -10.219 1.00 85.75 184 LEU A CA 1
ATOM 1375 C C . LEU A 1 184 ? 8.065 3.203 -11.551 1.00 85.75 184 LEU A C 1
ATOM 1377 O O . LEU A 1 184 ? 9.020 3.843 -11.996 1.00 85.75 184 LEU A O 1
ATOM 1381 N N . SER A 1 185 ? 7.690 2.056 -12.104 1.00 79.81 185 SER A N 1
ATOM 1382 C CA . SER A 1 185 ? 8.223 1.575 -13.375 1.00 79.81 185 SER A CA 1
ATOM 1383 C C . SER A 1 185 ? 7.189 1.629 -14.490 1.00 79.81 185 SER A C 1
ATOM 1385 O O . SER A 1 185 ? 7.600 1.500 -15.629 1.00 79.81 185 SER A O 1
ATOM 1387 N N . ALA A 1 186 ? 5.901 1.816 -14.211 1.00 83.06 186 ALA A N 1
ATOM 1388 C CA . ALA A 1 186 ? 4.852 1.846 -15.223 1.00 83.06 186 ALA A CA 1
ATOM 1389 C C . ALA A 1 186 ? 3.898 3.010 -14.958 1.00 83.06 186 ALA A C 1
ATOM 1391 O O . ALA A 1 186 ? 3.719 3.407 -13.812 1.00 83.06 186 ALA A O 1
ATOM 1392 N N . ASP A 1 187 ? 3.272 3.517 -16.013 1.00 84.94 187 ASP A N 1
ATOM 1393 C CA . ASP A 1 187 ? 2.214 4.512 -15.892 1.00 84.94 187 ASP A CA 1
ATOM 1394 C C . ASP A 1 187 ? 0.829 3.918 -16.197 1.00 84.94 187 ASP A C 1
ATOM 1396 O O . ASP A 1 187 ? 0.669 2.750 -16.577 1.00 84.94 187 ASP A O 1
ATOM 1400 N N . ALA A 1 188 ? -0.199 4.740 -16.031 1.00 87.88 188 ALA A N 1
ATOM 1401 C CA . ALA A 1 188 ? -1.576 4.375 -16.292 1.00 87.88 188 ALA A CA 1
ATOM 1402 C C . ALA A 1 188 ? -1.836 3.944 -17.742 1.00 87.88 188 ALA A C 1
ATOM 1404 O O . ALA A 1 188 ? -2.693 3.087 -17.964 1.00 87.88 188 ALA A O 1
ATOM 1405 N N . GLU A 1 189 ? -1.144 4.519 -18.730 1.00 87.75 189 GLU A N 1
ATOM 1406 C CA . GLU A 1 189 ? -1.326 4.150 -20.137 1.00 87.75 189 GLU A CA 1
ATOM 1407 C C . GLU A 1 189 ? -0.773 2.750 -20.397 1.00 87.75 189 GLU A C 1
ATOM 1409 O O . GLU A 1 189 ? -1.440 1.930 -21.029 1.00 87.75 189 GLU A O 1
ATOM 1414 N N . MET A 1 190 ? 0.409 2.460 -19.852 1.00 87.56 190 MET A N 1
ATOM 1415 C CA . MET A 1 190 ? 1.029 1.147 -19.895 1.00 87.56 190 MET A CA 1
ATOM 1416 C C . MET A 1 190 ? 0.092 0.100 -19.290 1.00 87.56 190 MET A C 1
ATOM 1418 O O . MET A 1 190 ? -0.298 -0.831 -19.993 1.00 87.56 190 MET A O 1
ATOM 1422 N N . ILE A 1 191 ? -0.355 0.279 -18.039 1.00 89.00 191 ILE A N 1
ATOM 1423 C CA . ILE A 1 191 ? -1.211 -0.709 -17.356 1.00 89.00 191 ILE A CA 1
ATOM 1424 C C . ILE A 1 191 ? -2.526 -0.962 -18.112 1.00 89.00 191 ILE A C 1
ATOM 1426 O O . ILE A 1 191 ? -2.971 -2.109 -18.195 1.00 89.00 191 ILE A O 1
ATOM 1430 N N . ARG A 1 192 ? -3.122 0.073 -18.721 1.00 89.81 192 ARG A N 1
ATOM 1431 C CA . ARG A 1 192 ? -4.370 -0.039 -19.502 1.00 89.81 192 ARG A CA 1
ATOM 1432 C C . ARG A 1 192 ? -4.251 -0.870 -20.783 1.00 89.81 192 ARG A C 1
ATOM 1434 O O . ARG A 1 192 ? -5.270 -1.164 -21.396 1.00 89.81 192 ARG A O 1
ATOM 1441 N N . ARG A 1 193 ? -3.048 -1.280 -21.197 1.00 87.50 193 ARG A N 1
ATOM 1442 C CA . ARG A 1 193 ? -2.865 -2.213 -22.325 1.00 87.50 193 ARG A CA 1
ATOM 1443 C C . ARG A 1 193 ? -3.210 -3.657 -21.955 1.00 87.50 193 ARG A C 1
ATOM 1445 O O . ARG A 1 193 ? -3.440 -4.475 -22.840 1.00 87.50 193 ARG A O 1
ATOM 1452 N N . VAL A 1 194 ? -3.281 -3.981 -20.662 1.00 87.25 194 VAL A N 1
ATOM 1453 C CA . VAL A 1 194 ? -3.661 -5.316 -20.188 1.00 87.25 194 VAL A CA 1
ATOM 1454 C C . VAL A 1 194 ? -5.148 -5.337 -19.861 1.00 87.25 194 VAL A C 1
ATOM 1456 O O . VAL A 1 194 ? -5.570 -4.976 -18.766 1.00 87.25 194 VAL A O 1
ATOM 1459 N N . SER A 1 195 ? -5.946 -5.818 -20.814 1.00 90.12 195 SER A N 1
ATOM 1460 C CA . SER A 1 195 ? -7.413 -5.799 -20.738 1.00 90.12 195 SER A CA 1
ATOM 1461 C C . SER A 1 195 ? -7.994 -6.571 -19.546 1.00 90.12 195 SER A C 1
ATOM 1463 O O . SER A 1 195 ? -9.093 -6.275 -19.083 1.00 90.12 195 SER A O 1
ATOM 1465 N N . SER A 1 196 ? -7.267 -7.551 -18.992 1.00 90.19 196 SER A N 1
ATOM 1466 C CA . SER A 1 196 ? -7.690 -8.248 -17.766 1.00 90.19 196 SER A CA 1
ATOM 1467 C C . SER A 1 196 ? -7.723 -7.331 -16.532 1.00 90.19 196 SER A C 1
ATOM 1469 O O . SER A 1 196 ? -8.381 -7.662 -15.544 1.00 90.19 196 SER A O 1
ATOM 1471 N N . LEU A 1 197 ? -7.074 -6.163 -16.599 1.00 94.44 197 LEU A N 1
ATOM 1472 C CA . LEU A 1 197 ? -7.069 -5.135 -15.559 1.00 94.44 197 LEU A CA 1
ATOM 1473 C C . LEU A 1 197 ? -8.089 -4.014 -15.798 1.00 94.44 197 LEU A C 1
ATOM 1475 O O . LEU A 1 197 ? -8.222 -3.156 -14.930 1.00 94.44 197 LEU A O 1
ATOM 1479 N N . ASP A 1 198 ? -8.861 -4.024 -16.892 1.00 93.50 198 ASP A N 1
ATOM 1480 C CA . ASP A 1 198 ? -9.853 -2.970 -17.192 1.00 93.50 198 ASP A CA 1
ATOM 1481 C C . ASP A 1 198 ? -10.934 -2.836 -16.106 1.00 93.50 198 ASP A C 1
ATOM 1483 O O . ASP A 1 198 ? -11.527 -1.771 -15.918 1.00 93.50 198 ASP A O 1
ATOM 1487 N N . ARG A 1 199 ? -11.175 -3.916 -15.351 1.00 95.00 199 ARG A N 1
ATOM 1488 C CA . ARG A 1 199 ? -12.086 -3.928 -14.196 1.00 95.00 199 ARG A CA 1
ATOM 1489 C C . ARG A 1 199 ? -11.510 -3.261 -12.943 1.00 95.00 199 ARG A C 1
ATOM 1491 O O . ARG A 1 199 ? -12.253 -3.029 -11.991 1.00 95.00 199 ARG A O 1
ATOM 1498 N N . CYS A 1 200 ? -10.206 -2.996 -12.911 1.00 97.75 200 CYS A N 1
ATOM 1499 C CA . CYS A 1 200 ? -9.498 -2.461 -11.757 1.00 97.75 200 CYS A CA 1
ATOM 1500 C C . CYS A 1 200 ? -9.236 -0.962 -11.926 1.00 97.75 200 CYS A C 1
ATOM 1502 O O . CYS A 1 200 ? -8.828 -0.489 -12.985 1.00 97.75 200 CYS A O 1
ATOM 1504 N N . ARG A 1 201 ? -9.408 -0.196 -10.848 1.00 97.81 201 ARG A N 1
ATOM 1505 C CA . ARG A 1 201 ? -8.937 1.196 -10.808 1.00 97.81 201 ARG A CA 1
ATOM 1506 C C . ARG A 1 201 ? -7.464 1.243 -10.439 1.00 97.81 201 ARG A C 1
ATOM 1508 O O . ARG A 1 201 ? -6.953 0.359 -9.756 1.00 97.81 201 ARG A O 1
ATOM 1515 N N . LEU A 1 202 ? -6.791 2.289 -10.898 1.00 97.75 202 LEU A N 1
ATOM 1516 C CA . LEU A 1 202 ? -5.370 2.462 -10.647 1.00 97.75 202 LEU A CA 1
ATOM 1517 C C . LEU A 1 202 ? -5.170 3.236 -9.351 1.00 97.75 202 LEU A C 1
ATOM 1519 O O . LEU A 1 202 ? -5.700 4.336 -9.185 1.00 97.75 202 LEU A O 1
ATOM 1523 N N . LEU A 1 203 ? -4.411 2.645 -8.442 1.00 97.62 203 LEU A N 1
ATOM 1524 C CA . LEU A 1 203 ? -3.806 3.333 -7.318 1.00 97.62 203 LEU A CA 1
ATOM 1525 C C . LEU A 1 203 ? -2.365 3.684 -7.709 1.00 97.62 203 LEU A C 1
ATOM 1527 O O . LEU A 1 203 ? -1.691 2.910 -8.378 1.00 97.62 203 LEU A O 1
ATOM 1531 N N . SER A 1 204 ? -1.891 4.843 -7.291 1.00 97.12 204 SER A N 1
ATOM 1532 C CA . SER A 1 204 ? -0.491 5.237 -7.415 1.00 97.12 204 SER A CA 1
ATOM 1533 C C . SER A 1 204 ? -0.046 5.810 -6.076 1.00 97.12 204 SER A C 1
ATOM 1535 O O . SER A 1 204 ? -0.757 6.620 -5.463 1.00 97.12 204 SER A O 1
ATOM 1537 N N . GLY A 1 205 ? 1.079 5.296 -5.594 1.00 96.38 205 GLY A N 1
ATOM 1538 C CA . GLY A 1 205 ? 1.652 5.550 -4.284 1.00 96.38 205 GLY A CA 1
ATOM 1539 C C . GLY A 1 205 ? 3.169 5.545 -4.394 1.00 96.38 205 GLY A C 1
ATOM 1540 O O . GLY A 1 205 ? 3.750 4.941 -5.294 1.00 96.38 205 GLY A O 1
ATOM 1541 N N . SER A 1 206 ? 3.828 6.276 -3.507 1.00 96.31 206 SER A N 1
ATOM 1542 C CA . SER A 1 206 ? 5.241 6.585 -3.681 1.00 96.31 206 SER A CA 1
ATOM 1543 C C . SER A 1 206 ? 6.179 5.427 -3.383 1.00 96.31 206 SER A C 1
ATOM 1545 O O . SER A 1 206 ? 7.333 5.509 -3.805 1.00 96.31 206 SER A O 1
ATOM 1547 N N . ASP A 1 207 ? 5.759 4.410 -2.628 1.00 96.56 207 ASP A N 1
ATOM 1548 C CA . ASP A 1 207 ? 6.663 3.435 -2.007 1.00 96.56 207 ASP A CA 1
ATOM 1549 C C . ASP A 1 207 ? 7.829 4.165 -1.295 1.00 96.56 207 ASP A C 1
ATOM 1551 O O . ASP A 1 207 ? 9.029 3.961 -1.545 1.00 96.56 207 ASP A O 1
ATOM 1555 N N . ALA A 1 208 ? 7.477 5.186 -0.502 1.00 96.75 208 ALA A N 1
ATOM 1556 C CA . ALA A 1 208 ? 8.458 6.082 0.097 1.00 96.75 208 ALA A CA 1
ATOM 1557 C C . ALA A 1 208 ? 9.313 5.369 1.151 1.00 96.75 208 ALA A C 1
ATOM 1559 O O . ALA A 1 208 ? 8.853 5.029 2.238 1.00 96.75 208 ALA A O 1
ATOM 1560 N N . HIS A 1 209 ? 10.609 5.263 0.849 1.00 97.06 209 HIS A N 1
ATOM 1561 C CA . HIS A 1 209 ? 11.658 4.814 1.771 1.00 97.06 209 HIS A CA 1
ATOM 1562 C C . HIS A 1 209 ? 12.396 5.989 2.446 1.00 97.06 209 HIS A C 1
ATOM 1564 O O . HIS A 1 209 ? 13.299 5.796 3.264 1.00 97.06 209 HIS A O 1
ATOM 1570 N N . GLY A 1 210 ? 12.010 7.227 2.132 1.00 97.06 210 GLY A N 1
ATOM 1571 C CA . GLY A 1 210 ? 12.529 8.448 2.737 1.00 97.06 210 GLY A CA 1
ATOM 1572 C C . GLY A 1 210 ? 11.590 9.631 2.514 1.00 97.06 210 GLY A C 1
ATOM 1573 O O . GLY A 1 210 ? 10.795 9.644 1.577 1.00 97.06 210 GLY A O 1
ATOM 1574 N N . LEU A 1 211 ? 11.702 10.659 3.362 1.00 96.62 211 LEU A N 1
ATOM 1575 C CA . LEU A 1 211 ? 10.791 11.816 3.356 1.00 96.62 211 LEU A CA 1
ATOM 1576 C C . LEU A 1 211 ? 10.766 12.569 2.017 1.00 96.62 211 LEU A C 1
ATOM 1578 O O . LEU A 1 211 ? 9.749 13.156 1.672 1.00 96.62 211 LEU A O 1
ATOM 1582 N N . ALA A 1 212 ? 11.873 12.555 1.270 1.00 94.19 212 ALA A N 1
ATOM 1583 C CA . ALA A 1 212 ? 11.972 13.196 -0.041 1.00 94.19 212 ALA A CA 1
ATOM 1584 C C . ALA A 1 212 ? 11.266 12.412 -1.163 1.00 94.19 212 ALA A C 1
ATOM 1586 O O . ALA A 1 212 ? 11.070 12.950 -2.245 1.00 94.19 212 ALA A O 1
ATOM 1587 N N . ASN A 1 213 ? 10.924 11.140 -0.932 1.00 93.88 213 ASN A N 1
ATOM 1588 C CA . ASN A 1 213 ? 10.207 10.314 -1.904 1.00 93.88 213 ASN A CA 1
ATOM 1589 C C . ASN A 1 213 ? 8.688 10.439 -1.773 1.00 93.88 213 ASN A C 1
ATOM 1591 O O . ASN A 1 213 ? 7.980 10.093 -2.712 1.00 93.88 213 ASN A O 1
ATOM 1595 N N . LEU A 1 214 ? 8.205 10.911 -0.624 1.00 95.12 214 LEU A N 1
ATOM 1596 C CA . LEU A 1 214 ? 6.785 10.995 -0.315 1.00 95.12 214 LEU A CA 1
ATOM 1597 C C . LEU A 1 214 ? 6.053 11.887 -1.325 1.00 95.12 214 LEU A C 1
ATOM 1599 O O . LEU A 1 214 ? 6.496 13.004 -1.595 1.00 95.12 214 LEU A O 1
ATOM 1603 N N . GLY A 1 215 ? 4.941 11.397 -1.874 1.00 94.50 215 GLY A N 1
ATOM 1604 C CA . GLY A 1 215 ? 4.139 12.129 -2.854 1.00 94.50 215 GL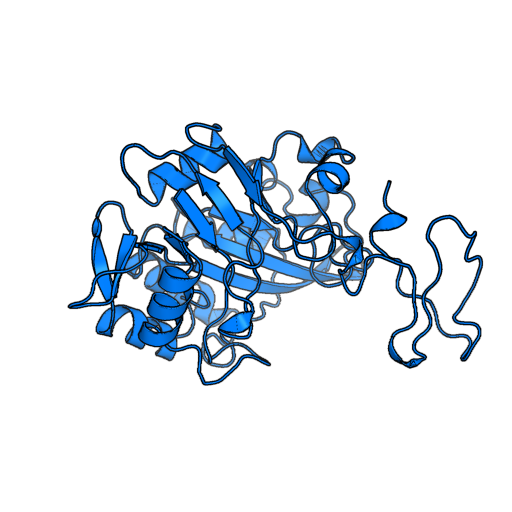Y A CA 1
ATOM 1605 C C . GLY A 1 215 ? 4.747 12.259 -4.254 1.00 94.50 215 GLY A C 1
ATOM 1606 O O . GLY A 1 215 ? 4.204 13.008 -5.060 1.00 94.50 215 GLY A O 1
ATOM 1607 N N . ARG A 1 216 ? 5.837 11.541 -4.584 1.00 94.44 216 ARG A N 1
ATOM 1608 C CA . ARG A 1 216 ? 6.330 11.445 -5.983 1.00 94.44 216 ARG A CA 1
ATOM 1609 C C . ARG A 1 216 ? 5.340 10.758 -6.931 1.00 94.44 216 ARG A C 1
ATOM 1611 O O . ARG A 1 216 ? 5.467 10.870 -8.146 1.00 94.44 216 ARG A O 1
ATOM 1618 N N . GLU A 1 217 ? 4.408 10.029 -6.338 1.00 95.56 217 GLU A N 1
ATOM 1619 C CA . GLU A 1 217 ? 3.276 9.359 -6.949 1.00 95.56 217 GLU A CA 1
ATOM 1620 C C . GLU A 1 217 ? 2.089 9.497 -5.996 1.00 95.56 217 GLU A C 1
ATOM 1622 O O . GLU A 1 217 ? 2.269 9.482 -4.773 1.00 95.56 217 GLU A O 1
ATOM 1627 N N . ALA A 1 218 ? 0.894 9.705 -6.542 1.00 97.38 218 ALA A N 1
ATOM 1628 C CA . ALA A 1 218 ? -0.306 9.911 -5.745 1.00 97.38 218 ALA A CA 1
ATOM 1629 C C . ALA A 1 218 ? -1.575 9.560 -6.520 1.00 97.38 218 ALA A C 1
ATOM 1631 O O . ALA A 1 218 ? -1.648 9.640 -7.743 1.00 97.38 218 ALA A O 1
ATOM 1632 N N . THR A 1 219 ? -2.638 9.267 -5.786 1.00 98.44 219 THR A N 1
ATOM 1633 C CA . THR A 1 219 ? -3.982 9.080 -6.331 1.00 98.44 219 THR A CA 1
ATOM 1634 C C . THR A 1 219 ? -4.847 10.295 -6.021 1.00 98.44 219 THR A C 1
ATOM 1636 O O . THR A 1 219 ? -4.867 10.794 -4.893 1.00 98.44 219 THR A O 1
ATOM 1639 N N . ALA A 1 220 ? -5.573 10.792 -7.019 1.00 98.50 220 ALA A N 1
ATOM 1640 C CA . ALA A 1 220 ? -6.468 11.927 -6.874 1.00 98.50 220 ALA A CA 1
ATOM 1641 C C . ALA A 1 220 ? -7.889 11.458 -6.533 1.00 98.50 220 ALA A C 1
ATOM 1643 O O . ALA A 1 220 ? -8.492 10.647 -7.242 1.00 98.50 220 ALA A O 1
ATOM 1644 N N . PHE A 1 221 ? -8.448 12.029 -5.466 1.00 98.56 221 PHE A N 1
ATOM 1645 C CA . PHE A 1 221 ? -9.816 11.781 -5.028 1.00 98.56 221 PHE A CA 1
ATOM 1646 C C . PHE A 1 221 ? -10.605 13.079 -4.845 1.00 98.56 221 PHE A C 1
ATOM 1648 O O . PHE A 1 221 ? -10.071 14.106 -4.427 1.00 98.56 221 PHE A O 1
ATOM 1655 N N . ASP A 1 222 ? -11.902 13.016 -5.092 1.00 98.06 222 ASP A N 1
ATOM 1656 C CA . ASP A 1 222 ? -12.895 14.052 -4.838 1.00 98.06 222 ASP A CA 1
ATOM 1657 C C . ASP A 1 222 ? -13.976 13.462 -3.927 1.00 98.06 222 ASP A C 1
ATOM 1659 O O . ASP A 1 222 ? -14.949 12.862 -4.383 1.00 98.06 222 ASP A O 1
ATOM 1663 N N . LEU A 1 223 ? -13.723 13.529 -2.617 1.00 96.88 223 LEU A N 1
ATOM 1664 C CA . LEU A 1 223 ? -14.558 12.923 -1.583 1.00 96.88 223 LEU A CA 1
ATOM 1665 C C . LEU A 1 223 ? -15.259 14.031 -0.802 1.00 96.88 223 LEU A C 1
ATOM 1667 O O . LEU A 1 223 ? -14.592 14.831 -0.147 1.00 96.88 223 LEU A O 1
ATOM 1671 N N . ALA A 1 224 ? -16.593 14.034 -0.811 1.00 92.62 224 ALA A N 1
ATOM 1672 C CA . ALA A 1 224 ? -17.381 14.983 -0.021 1.00 92.62 224 ALA A CA 1
ATOM 1673 C C . ALA A 1 224 ? -17.080 14.871 1.487 1.00 92.62 224 ALA A C 1
ATOM 1675 O O . ALA A 1 224 ? -16.988 15.877 2.184 1.00 92.62 224 ALA A O 1
ATOM 1676 N N . ALA A 1 225 ? -16.884 13.641 1.973 1.00 95.38 225 ALA A N 1
ATOM 1677 C CA . ALA A 1 225 ? -16.422 13.339 3.322 1.00 95.38 225 ALA A CA 1
ATOM 1678 C C . ALA A 1 225 ? -15.312 12.272 3.250 1.00 95.38 225 ALA A C 1
ATOM 1680 O O . ALA A 1 225 ? -15.599 11.126 2.883 1.00 95.38 225 ALA A O 1
ATOM 1681 N N . PRO A 1 226 ? -14.048 12.618 3.559 1.00 96.62 226 PRO A N 1
ATOM 1682 C CA . PRO A 1 226 ? -12.959 11.649 3.596 1.00 96.62 226 PRO A CA 1
ATOM 1683 C C . PRO A 1 226 ? -13.202 10.555 4.642 1.00 96.62 226 PRO A C 1
ATOM 1685 O O . PRO A 1 226 ? -13.620 10.829 5.764 1.00 96.62 226 PRO A O 1
ATOM 1688 N N . GLY A 1 227 ? -12.915 9.309 4.276 1.00 98.38 227 GLY A N 1
ATOM 1689 C CA . GLY A 1 227 ? -13.050 8.148 5.151 1.00 98.38 227 GLY A CA 1
ATOM 1690 C C . GLY A 1 227 ? -12.582 6.877 4.452 1.00 98.38 227 GLY A C 1
ATOM 1691 O O . GLY A 1 227 ? -12.579 6.823 3.220 1.00 98.38 227 GLY A O 1
ATOM 1692 N N . PHE A 1 228 ? -12.244 5.839 5.215 1.00 98.81 228 PHE A N 1
ATOM 1693 C CA . PHE A 1 228 ? -11.875 4.527 4.679 1.00 98.81 228 PHE A CA 1
ATOM 1694 C C . PHE A 1 228 ? -12.913 4.001 3.682 1.00 98.81 228 PHE A C 1
ATOM 1696 O O . PHE A 1 228 ? -12.591 3.696 2.535 1.00 98.81 228 PHE A O 1
ATOM 1703 N N . ALA A 1 229 ? -14.188 3.990 4.081 1.00 98.56 229 ALA A N 1
ATOM 1704 C CA . ALA A 1 229 ? -15.270 3.514 3.225 1.00 98.56 229 ALA A CA 1
ATOM 1705 C C . ALA A 1 229 ? -15.446 4.368 1.955 1.00 98.56 229 ALA A C 1
ATOM 1707 O O . ALA A 1 229 ? -15.833 3.841 0.914 1.00 98.56 229 ALA A O 1
ATOM 1708 N N . ALA A 1 230 ? -15.156 5.673 2.021 1.00 98.50 230 ALA A N 1
ATOM 1709 C CA . ALA A 1 230 ? -15.218 6.558 0.860 1.00 98.50 230 ALA A CA 1
ATOM 1710 C C . ALA A 1 230 ? -14.084 6.262 -0.133 1.00 98.50 230 ALA A C 1
ATOM 1712 O O . ALA A 1 230 ? -14.346 6.154 -1.325 1.00 98.50 230 ALA A O 1
ATOM 1713 N N . VAL A 1 231 ? -12.855 6.042 0.349 1.00 98.75 231 VAL A N 1
ATOM 1714 C CA . VAL A 1 231 ? -11.716 5.626 -0.491 1.00 98.75 231 VAL A CA 1
ATOM 1715 C C . VAL A 1 231 ? -11.967 4.253 -1.113 1.00 98.75 231 VAL A C 1
ATOM 1717 O O . VAL A 1 231 ? -11.807 4.090 -2.322 1.00 98.75 231 VAL A O 1
ATOM 1720 N N . ARG A 1 232 ? -12.439 3.282 -0.319 1.00 98.62 232 ARG A N 1
ATOM 1721 C CA . ARG A 1 232 ? -12.815 1.952 -0.815 1.00 98.62 232 ARG A CA 1
ATOM 1722 C C . ARG A 1 232 ? -13.865 2.052 -1.924 1.00 98.62 232 ARG A C 1
ATOM 1724 O O . ARG A 1 232 ? -13.679 1.454 -2.977 1.00 98.62 232 ARG A O 1
ATOM 1731 N N . ARG A 1 233 ? -14.939 2.831 -1.731 1.00 98.38 233 ARG A N 1
ATOM 1732 C CA . ARG A 1 233 ? -15.965 3.058 -2.770 1.00 98.38 233 ARG A CA 1
ATOM 1733 C C . ARG A 1 233 ? -15.415 3.783 -3.994 1.00 98.38 233 ARG A C 1
ATOM 1735 O O . ARG A 1 233 ? -15.758 3.402 -5.108 1.00 98.38 233 ARG A O 1
ATOM 1742 N N . ALA A 1 234 ? -14.542 4.771 -3.822 1.00 98.56 234 ALA A N 1
ATOM 1743 C CA . ALA A 1 234 ? -13.913 5.450 -4.949 1.00 98.56 234 ALA A CA 1
ATOM 1744 C C . ALA A 1 234 ? -13.115 4.468 -5.819 1.00 98.56 234 ALA A C 1
ATOM 1746 O O . ALA A 1 234 ? -13.226 4.495 -7.040 1.00 98.56 234 ALA A O 1
ATOM 1747 N N . LEU A 1 235 ? -12.379 3.542 -5.206 1.00 98.44 235 LEU A N 1
ATOM 1748 C CA . LEU A 1 235 ? -11.618 2.516 -5.923 1.00 98.44 235 LEU A CA 1
ATOM 1749 C C . LEU A 1 235 ? -12.494 1.368 -6.464 1.00 98.44 235 LEU A C 1
ATOM 1751 O O . LEU A 1 235 ? -12.230 0.859 -7.550 1.00 98.44 235 LEU A O 1
ATOM 1755 N N . ALA A 1 236 ? -13.558 0.975 -5.763 1.00 98.12 236 ALA A N 1
ATOM 1756 C CA . ALA A 1 236 ? -14.425 -0.136 -6.172 1.00 98.12 236 ALA A CA 1
ATOM 1757 C C . ALA A 1 236 ? -15.505 0.264 -7.193 1.00 98.12 236 ALA A C 1
ATOM 1759 O O . ALA A 1 236 ? -15.782 -0.478 -8.135 1.00 98.12 236 ALA A O 1
ATOM 1760 N N . ALA A 1 237 ? -16.086 1.456 -7.045 1.00 97.56 237 ALA A N 1
ATOM 1761 C CA . ALA A 1 237 ? -17.207 1.959 -7.845 1.00 97.56 237 ALA A CA 1
ATOM 1762 C C . ALA A 1 237 ? -16.861 3.203 -8.683 1.00 97.56 237 ALA A C 1
ATOM 1764 O O . ALA A 1 237 ? -17.544 3.497 -9.661 1.00 97.56 237 ALA A O 1
ATOM 1765 N N . GLY A 1 238 ? -15.753 3.895 -8.400 1.00 97.31 238 GLY A N 1
ATOM 1766 C CA . GLY A 1 238 ? -15.333 5.091 -9.149 1.00 97.31 238 GLY A CA 1
ATOM 1767 C C . GLY A 1 238 ? -15.902 6.393 -8.598 1.00 97.31 238 GLY A C 1
ATOM 1768 O O . GLY A 1 238 ? -15.587 7.468 -9.104 1.00 97.31 238 GLY A O 1
ATOM 1769 N N . GLU A 1 239 ? -16.713 6.315 -7.547 1.00 96.69 239 GLU A N 1
ATOM 1770 C CA . GLU A 1 239 ? -17.353 7.464 -6.914 1.00 96.69 239 GLU A CA 1
ATOM 1771 C C . GLU A 1 239 ? -16.316 8.353 -6.224 1.00 96.69 239 GLU A C 1
ATOM 1773 O O . GLU A 1 239 ? -15.805 8.033 -5.153 1.00 96.69 239 GLU A O 1
ATOM 1778 N N . GLY A 1 240 ? -15.981 9.475 -6.859 1.00 97.56 240 GLY A N 1
ATOM 1779 C CA . GLY A 1 240 ? -14.953 10.387 -6.362 1.00 97.56 240 GLY A CA 1
ATOM 1780 C C . GLY A 1 240 ? -13.525 9.989 -6.738 1.00 97.56 240 GLY A C 1
ATOM 1781 O O . GLY A 1 240 ? -12.588 10.648 -6.304 1.00 97.56 240 GLY A O 1
ATOM 1782 N N . TYR A 1 241 ? -13.311 8.965 -7.567 1.00 98.38 241 TYR A N 1
ATOM 1783 C CA . TYR A 1 241 ? -11.993 8.710 -8.156 1.00 98.38 241 TYR A CA 1
ATOM 1784 C C . TYR A 1 241 ? -11.711 9.716 -9.281 1.00 98.38 241 TYR A C 1
ATOM 1786 O O . TYR A 1 241 ? -12.600 10.032 -10.080 1.00 98.38 241 TYR A O 1
ATOM 1794 N N . ARG A 1 242 ? -10.487 10.252 -9.335 1.00 98.06 242 ARG A N 1
ATOM 1795 C CA . ARG A 1 242 ? -10.079 11.267 -10.325 1.00 98.06 242 ARG A CA 1
ATOM 1796 C C . ARG A 1 242 ? -8.825 10.895 -11.121 1.00 98.06 242 ARG A C 1
ATOM 1798 O O . ARG A 1 242 ? -8.429 11.672 -11.980 1.00 98.06 242 ARG A O 1
ATOM 1805 N N . GLY A 1 243 ? -8.250 9.714 -10.891 1.00 96.50 243 GLY A N 1
ATOM 1806 C CA . GLY A 1 243 ? -7.053 9.235 -11.590 1.00 96.50 243 GLY A CA 1
ATOM 1807 C C . GLY A 1 243 ? -5.805 9.221 -10.711 1.00 96.50 243 GLY A C 1
ATOM 1808 O O . GLY A 1 243 ? -5.880 9.418 -9.496 1.00 96.50 243 GLY A O 1
ATOM 1809 N N . THR A 1 244 ? -4.659 8.981 -11.341 1.00 96.69 244 THR A N 1
ATOM 1810 C CA . THR A 1 244 ? -3.336 8.942 -10.711 1.00 96.69 244 THR A CA 1
ATOM 1811 C C . THR A 1 244 ? -2.466 10.107 -11.188 1.00 96.69 244 THR A C 1
ATOM 1813 O O . THR A 1 244 ? -2.698 10.696 -12.243 1.00 96.69 244 THR A O 1
ATOM 1816 N N . VAL A 1 245 ? -1.489 10.470 -10.364 1.00 93.00 245 VAL A N 1
ATOM 1817 C CA . VAL A 1 245 ? -0.389 11.381 -10.674 1.00 93.00 245 VAL A CA 1
ATOM 1818 C C . VAL A 1 245 ? 0.877 10.557 -10.540 1.00 93.00 245 VAL A C 1
ATOM 1820 O O . VAL A 1 245 ? 1.198 10.101 -9.443 1.00 93.00 245 VAL A O 1
ATOM 1823 N N . GLU A 1 246 ? 1.571 10.361 -11.653 1.00 86.25 246 GLU A N 1
ATOM 1824 C CA . GLU A 1 246 ? 2.692 9.432 -11.751 1.00 86.25 246 GLU A CA 1
ATOM 1825 C C . GLU A 1 246 ? 3.968 10.155 -12.166 1.00 86.25 246 GLU A C 1
ATOM 1827 O O . GLU A 1 246 ? 3.946 11.186 -12.845 1.00 86.25 246 GLU A O 1
ATOM 1832 N N . SER A 1 247 ? 5.099 9.603 -11.740 1.00 79.06 247 SER A N 1
ATOM 1833 C CA . SER A 1 247 ? 6.381 9.989 -12.310 1.00 79.06 247 SER A CA 1
ATOM 1834 C C . SER A 1 247 ? 6.500 9.400 -13.716 1.00 79.06 247 SER A C 1
ATOM 1836 O O . SER A 1 247 ? 6.035 8.294 -13.967 1.00 79.06 247 SER A O 1
ATOM 1838 N N . PHE A 1 248 ? 7.168 10.114 -14.623 1.00 76.19 248 PHE A N 1
ATOM 1839 C CA . PHE A 1 248 ? 7.475 9.601 -15.961 1.00 76.19 248 PHE A CA 1
ATOM 1840 C C . PHE A 1 248 ? 8.167 8.227 -15.871 1.00 76.19 248 PHE A C 1
ATOM 1842 O O . PHE A 1 248 ? 9.246 8.144 -15.258 1.00 76.19 248 PHE A O 1
ATOM 1849 N N . PRO A 1 249 ? 7.582 7.153 -16.440 1.00 71.06 249 PRO A N 1
ATOM 1850 C CA . PRO A 1 249 ? 8.094 5.797 -16.274 1.00 71.06 249 PRO A CA 1
ATOM 1851 C C . PRO A 1 249 ? 9.499 5.648 -16.856 1.00 71.06 249 PRO A C 1
ATOM 1853 O O . PRO A 1 249 ? 10.256 4.810 -16.377 1.00 71.06 249 PRO A O 1
ATOM 1856 N N . GLU A 1 250 ? 9.911 6.500 -17.799 1.00 69.00 250 GLU A N 1
ATOM 1857 C CA . GLU A 1 250 ? 11.250 6.549 -18.399 1.00 69.00 250 GLU A CA 1
ATOM 1858 C C . GLU A 1 250 ? 12.364 6.814 -17.379 1.00 69.00 250 GLU A C 1
ATOM 1860 O O . GLU A 1 250 ? 13.514 6.390 -17.563 1.00 69.00 250 GLU A O 1
ATOM 1865 N N . HIS A 1 251 ? 12.027 7.489 -16.278 1.00 67.19 251 HIS A N 1
ATOM 1866 C CA . HIS A 1 251 ? 12.923 7.705 -15.141 1.00 67.19 251 HIS A CA 1
ATOM 1867 C C . HIS A 1 251 ? 12.975 6.497 -14.195 1.00 67.19 251 HIS A C 1
ATOM 1869 O O . HIS A 1 251 ? 13.853 6.410 -13.328 1.00 67.19 251 HIS A O 1
ATOM 1875 N N . GLY A 1 252 ? 12.062 5.543 -14.374 1.00 65.25 252 GLY A N 1
ATOM 1876 C CA . GLY A 1 252 ? 12.006 4.286 -13.658 1.00 65.25 252 GLY A CA 1
ATOM 1877 C C . GLY A 1 252 ? 13.245 3.435 -13.922 1.00 65.25 252 GLY A C 1
ATOM 1878 O O . GLY A 1 252 ? 13.671 3.186 -15.051 1.00 65.25 252 GLY A O 1
ATOM 1879 N N . LYS A 1 253 ? 13.813 2.906 -12.838 1.00 69.25 253 LYS A N 1
ATOM 1880 C CA . LYS A 1 253 ? 14.999 2.036 -12.856 1.00 69.25 253 LYS A CA 1
ATOM 1881 C C . LYS A 1 253 ? 14.870 0.843 -13.818 1.00 69.25 253 LYS A C 1
ATOM 1883 O O . LYS A 1 253 ? 15.885 0.367 -14.323 1.00 69.25 253 LYS A O 1
ATOM 1888 N N . TYR A 1 254 ? 13.654 0.328 -13.993 1.00 72.94 254 TYR A N 1
ATOM 1889 C CA . TYR A 1 254 ? 13.350 -0.873 -14.769 1.00 72.94 254 TYR A CA 1
ATOM 1890 C C . TYR A 1 254 ? 12.562 -0.572 -16.046 1.00 72.94 254 TYR A C 1
ATOM 1892 O O . TYR A 1 254 ? 11.912 -1.465 -16.583 1.00 72.94 254 TYR A O 1
ATOM 1900 N N . HIS A 1 255 ? 12.589 0.672 -16.525 1.00 75.25 255 HIS A N 1
ATOM 1901 C CA . HIS A 1 255 ? 11.858 1.025 -17.734 1.00 75.25 255 HIS A CA 1
ATOM 1902 C C . HIS A 1 255 ? 12.392 0.282 -18.965 1.00 75.25 255 HIS A C 1
ATOM 1904 O O . HIS A 1 255 ? 11.642 -0.354 -19.702 1.00 75.25 255 HIS A O 1
ATOM 1910 N N . TRP A 1 256 ? 13.714 0.297 -19.126 1.00 77.81 256 TRP A N 1
ATOM 1911 C CA . TRP A 1 256 ? 14.433 -0.362 -20.213 1.00 77.81 256 TRP A CA 1
ATOM 1912 C C . TRP A 1 256 ? 15.024 -1.698 -19.777 1.00 77.81 256 TRP A C 1
ATOM 1914 O O . TRP A 1 256 ? 15.344 -1.893 -18.599 1.00 77.81 256 TRP A O 1
ATOM 1924 N N . ASP A 1 257 ? 15.232 -2.585 -20.747 1.00 79.44 257 ASP A N 1
ATOM 1925 C CA . ASP A 1 257 ? 16.018 -3.798 -20.548 1.00 79.44 257 ASP A CA 1
ATOM 1926 C C . ASP A 1 257 ? 17.426 -3.433 -20.076 1.00 79.44 257 ASP A C 1
ATOM 1928 O O . ASP A 1 257 ? 18.006 -2.428 -20.499 1.00 79.44 257 ASP A O 1
ATOM 1932 N N . GLY A 1 258 ? 18.018 -4.238 -19.198 1.00 83.88 258 GLY A N 1
ATOM 1933 C CA . GLY A 1 258 ? 19.355 -3.904 -18.722 1.00 83.88 258 GLY A CA 1
ATOM 1934 C C . GLY A 1 258 ? 19.988 -4.871 -17.742 1.00 83.88 258 GLY A C 1
ATOM 1935 O O . GLY A 1 258 ? 19.356 -5.771 -17.193 1.00 83.88 258 GLY A O 1
ATOM 1936 N N . HIS A 1 259 ? 21.274 -4.653 -17.480 1.00 85.12 259 HIS A N 1
ATOM 1937 C CA . HIS A 1 259 ? 22.022 -5.360 -16.447 1.00 85.12 259 HIS A CA 1
ATOM 1938 C C . HIS A 1 259 ? 22.678 -4.350 -15.511 1.00 85.12 259 HIS A C 1
ATOM 1940 O O . HIS A 1 259 ? 23.758 -3.820 -15.780 1.00 85.12 259 HIS A O 1
ATOM 1946 N N . ARG A 1 260 ? 22.010 -4.104 -14.376 1.00 83.00 260 ARG A N 1
ATOM 1947 C CA . ARG A 1 260 ? 22.392 -3.078 -13.394 1.00 83.00 260 ARG A CA 1
ATOM 1948 C C . ARG A 1 260 ? 23.853 -3.168 -12.967 1.00 83.00 260 ARG A C 1
ATOM 1950 O O . ARG A 1 260 ? 24.512 -2.141 -12.889 1.00 83.00 260 ARG A O 1
ATOM 1957 N N . ALA A 1 261 ? 24.348 -4.372 -12.684 1.00 84.00 261 ALA A N 1
ATOM 1958 C CA . ALA A 1 261 ? 25.711 -4.548 -12.186 1.00 84.00 261 ALA A CA 1
ATOM 1959 C C . ALA A 1 261 ? 26.779 -4.141 -13.218 1.00 84.00 261 ALA A C 1
ATOM 1961 O O . ALA A 1 261 ? 27.886 -3.795 -12.829 1.00 84.00 261 ALA A O 1
ATOM 1962 N N . CYS A 1 262 ? 26.439 -4.143 -14.511 1.00 87.06 262 CYS A N 1
ATOM 1963 C CA . CYS A 1 262 ? 27.318 -3.679 -15.585 1.00 87.06 262 CYS A CA 1
ATOM 1964 C C . CYS A 1 262 ? 26.940 -2.289 -16.124 1.00 87.06 262 CYS A C 1
ATOM 1966 O O . CYS A 1 262 ? 27.567 -1.835 -17.072 1.00 87.06 262 CYS A O 1
ATOM 1968 N N . GLY A 1 263 ? 25.902 -1.635 -15.587 1.00 83.94 263 GLY A N 1
ATOM 1969 C CA . GLY A 1 263 ? 25.406 -0.352 -16.100 1.00 83.94 263 GLY A CA 1
ATOM 1970 C C . GLY A 1 263 ? 24.798 -0.407 -17.510 1.00 83.94 263 GLY A C 1
ATOM 1971 O O . GLY A 1 263 ? 24.582 0.638 -18.113 1.00 83.94 263 GLY A O 1
ATOM 1972 N N . VAL A 1 264 ? 24.514 -1.601 -18.042 1.00 84.00 264 VAL A N 1
ATOM 1973 C CA . VAL A 1 264 ? 23.953 -1.769 -19.392 1.00 84.00 264 VAL A CA 1
ATOM 1974 C C . VAL A 1 264 ? 22.467 -1.423 -19.386 1.00 84.00 264 VAL A C 1
ATOM 1976 O O . VAL A 1 264 ? 21.726 -1.941 -18.546 1.00 84.00 264 VAL A O 1
ATOM 1979 N N . ARG A 1 265 ? 22.039 -0.608 -20.355 1.00 82.06 265 ARG A N 1
ATOM 1980 C CA . ARG A 1 265 ? 20.636 -0.334 -20.691 1.00 82.06 265 ARG A CA 1
ATOM 1981 C C . ARG A 1 265 ? 20.446 -0.541 -22.193 1.00 82.06 265 ARG A C 1
ATOM 1983 O O . ARG A 1 265 ? 21.317 -0.130 -22.957 1.00 82.06 265 ARG A O 1
AT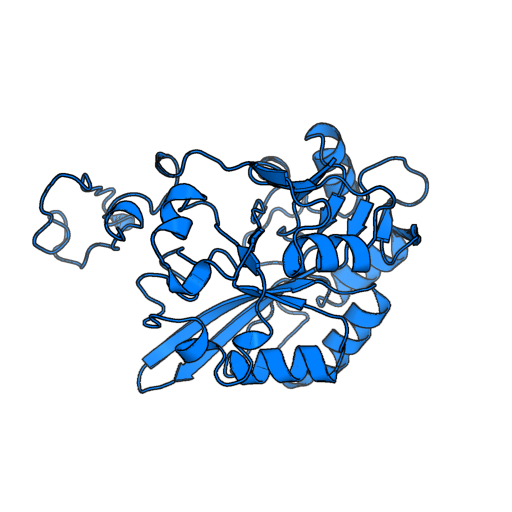OM 1990 N N . VAL A 1 266 ? 19.344 -1.160 -22.598 1.00 78.69 266 VAL A N 1
ATOM 1991 C CA . VAL A 1 266 ? 19.012 -1.384 -24.007 1.00 78.69 266 VAL A CA 1
ATOM 1992 C C . VAL A 1 266 ? 17.707 -0.683 -24.340 1.00 78.69 266 VAL A C 1
ATOM 1994 O O . VAL A 1 266 ? 16.706 -0.875 -23.652 1.00 78.69 266 VAL A O 1
ATOM 1997 N N . ASP A 1 267 ? 17.749 0.144 -25.381 1.00 72.94 267 ASP A N 1
ATOM 1998 C CA . ASP A 1 267 ? 16.586 0.857 -25.899 1.00 72.94 267 ASP A CA 1
ATOM 1999 C C . ASP A 1 267 ? 15.463 -0.144 -26.257 1.00 72.94 267 ASP A C 1
ATOM 2001 O O . ASP A 1 267 ? 15.750 -1.167 -26.889 1.00 72.94 267 ASP A O 1
ATOM 2005 N N . PRO A 1 268 ? 14.200 0.094 -25.856 1.00 67.12 268 PRO A N 1
ATOM 2006 C CA . PRO A 1 268 ? 13.072 -0.763 -26.219 1.00 67.12 268 PRO A CA 1
ATOM 2007 C C . PRO A 1 268 ? 12.871 -0.912 -27.733 1.00 67.12 268 PRO A C 1
ATOM 2009 O O . PRO A 1 268 ? 12.408 -1.962 -28.166 1.00 67.12 268 PRO A O 1
ATOM 2012 N N . ALA A 1 269 ? 13.237 0.102 -28.527 1.00 68.44 269 ALA A N 1
ATOM 2013 C CA . ALA A 1 269 ? 13.153 0.076 -29.987 1.00 68.44 269 ALA A CA 1
ATOM 2014 C C . ALA A 1 269 ? 14.283 -0.736 -30.646 1.00 68.44 269 ALA A C 1
ATOM 2016 O O . ALA A 1 269 ? 14.203 -1.052 -31.832 1.00 68.44 269 ALA A O 1
ATOM 2017 N N . ALA A 1 270 ? 15.336 -1.076 -29.898 1.00 64.25 270 ALA A N 1
ATOM 2018 C CA . ALA A 1 270 ? 16.386 -1.969 -30.362 1.00 64.25 270 ALA A CA 1
ATOM 2019 C C . ALA A 1 270 ? 16.023 -3.425 -30.028 1.00 64.25 270 ALA A C 1
ATOM 2021 O O . ALA A 1 270 ? 15.693 -3.754 -28.884 1.00 64.25 270 ALA A O 1
ATOM 2022 N N . GLU A 1 271 ? 16.139 -4.339 -30.992 1.00 55.97 271 GLU A N 1
ATOM 2023 C CA . GLU A 1 271 ? 16.075 -5.776 -30.708 1.00 55.97 271 GLU A CA 1
ATOM 2024 C C . GLU A 1 271 ? 17.280 -6.166 -29.839 1.00 55.97 271 GLU A C 1
ATOM 2026 O O . GLU A 1 271 ? 18.407 -6.317 -30.304 1.00 55.97 271 GLU A O 1
ATOM 2031 N N . ALA A 1 272 ? 17.058 -6.292 -28.531 1.00 56.06 272 ALA A N 1
ATOM 2032 C CA . ALA A 1 272 ? 18.028 -6.904 -27.636 1.00 56.06 272 ALA A CA 1
ATOM 2033 C C . ALA A 1 272 ? 17.832 -8.412 -27.741 1.00 56.06 272 ALA A C 1
ATOM 2035 O O . ALA A 1 272 ? 17.046 -8.993 -26.992 1.00 56.06 272 ALA A O 1
ATOM 2036 N N . GLU A 1 273 ? 18.510 -9.039 -28.692 1.00 59.38 273 GLU A N 1
ATOM 2037 C CA . GLU A 1 273 ? 18.619 -10.490 -28.727 1.00 59.38 273 GLU A CA 1
ATOM 2038 C C . GLU A 1 273 ? 19.897 -10.900 -27.997 1.00 59.38 273 GLU A C 1
ATOM 2040 O O . GLU A 1 273 ? 20.996 -10.875 -28.547 1.00 59.38 273 GLU A O 1
ATOM 2045 N N . GLY A 1 274 ? 19.764 -11.257 -26.718 1.00 71.25 274 GLY A N 1
ATOM 2046 C CA . GLY A 1 274 ? 20.823 -11.966 -26.006 1.00 71.25 274 GLY A CA 1
ATOM 2047 C C . GLY A 1 274 ? 21.205 -11.418 -24.631 1.00 71.25 274 GLY A C 1
ATOM 2048 O O . GLY A 1 274 ? 20.586 -10.497 -24.092 1.00 71.25 274 GLY A O 1
ATOM 2049 N N . PRO A 1 275 ? 22.208 -12.050 -23.999 1.00 84.38 275 PRO A N 1
ATOM 2050 C CA . PRO A 1 275 ? 22.665 -11.680 -22.670 1.00 84.38 275 PRO A CA 1
ATOM 2051 C C . PRO A 1 275 ? 23.414 -10.338 -22.665 1.00 84.38 275 PRO A C 1
ATOM 2053 O O . PRO A 1 275 ? 23.818 -9.812 -23.696 1.00 84.38 275 PRO A O 1
ATOM 2056 N N . CYS A 1 276 ? 23.661 -9.806 -21.468 1.00 84.81 276 CYS A N 1
ATOM 2057 C CA . CYS A 1 276 ? 24.466 -8.614 -21.236 1.00 84.81 276 CYS A CA 1
ATOM 2058 C C . CYS A 1 276 ? 25.802 -8.677 -22.006 1.00 84.81 276 CYS A C 1
ATOM 2060 O O . CYS A 1 276 ? 26.614 -9.560 -21.709 1.00 84.81 276 CYS A O 1
ATOM 2062 N N . PRO A 1 277 ? 26.100 -7.718 -22.903 1.00 86.12 277 PRO A N 1
ATOM 2063 C CA . PRO A 1 277 ? 27.312 -7.750 -23.725 1.00 86.12 277 PRO A CA 1
ATOM 2064 C C . PRO A 1 277 ? 28.598 -7.623 -22.897 1.00 86.12 277 PRO A C 1
ATOM 2066 O O . PRO A 1 277 ? 29.662 -8.045 -23.332 1.00 86.12 277 PRO A O 1
ATOM 2069 N N . ALA A 1 278 ? 28.508 -7.075 -21.682 1.00 88.94 278 ALA A N 1
ATOM 2070 C CA . ALA A 1 278 ? 29.658 -6.898 -20.801 1.00 88.94 278 ALA A CA 1
ATOM 2071 C C . ALA A 1 278 ? 30.027 -8.158 -19.997 1.00 88.94 278 ALA A C 1
ATOM 2073 O O . ALA A 1 278 ? 31.162 -8.274 -19.544 1.00 88.94 278 ALA A O 1
ATOM 2074 N N . CYS A 1 279 ? 29.088 -9.079 -19.747 1.00 90.50 279 CYS A N 1
ATOM 2075 C CA . CYS A 1 279 ? 29.341 -10.203 -18.831 1.00 90.50 279 CYS A CA 1
ATOM 2076 C C . CYS A 1 279 ? 28.653 -11.527 -19.184 1.00 90.50 279 CYS A C 1
ATOM 2078 O O . CYS A 1 279 ? 28.793 -12.494 -18.437 1.00 90.50 279 CYS A O 1
ATOM 2080 N N . GLY A 1 280 ? 27.867 -11.579 -20.260 1.00 86.94 280 GLY A N 1
ATOM 2081 C CA . GLY A 1 280 ? 27.165 -12.782 -20.707 1.00 86.94 280 GLY A CA 1
ATOM 2082 C C . GLY A 1 280 ? 26.009 -13.244 -19.809 1.00 86.94 280 GLY A C 1
ATOM 2083 O O . GLY A 1 280 ? 25.415 -14.284 -20.079 1.00 86.94 280 GLY A O 1
ATOM 2084 N N . ARG A 1 281 ? 25.648 -12.499 -18.753 1.00 88.06 281 ARG A N 1
ATOM 2085 C CA . ARG A 1 281 ? 24.489 -12.819 -17.893 1.00 88.06 281 ARG A CA 1
ATOM 2086 C C . ARG A 1 281 ? 23.175 -12.288 -18.479 1.00 88.06 281 ARG A C 1
ATOM 2088 O O . ARG A 1 281 ? 23.216 -11.288 -19.190 1.00 88.06 281 ARG A O 1
ATOM 2095 N N . PRO A 1 282 ? 22.011 -12.882 -18.155 1.00 84.94 282 PRO A N 1
ATOM 2096 C CA . PRO A 1 282 ? 20.720 -12.402 -18.649 1.00 84.94 282 PRO A CA 1
ATOM 2097 C C . PRO A 1 282 ? 20.446 -10.931 -18.305 1.00 84.94 282 PRO A C 1
ATOM 2099 O O . PRO A 1 282 ? 20.780 -10.463 -17.212 1.00 84.94 282 PRO A O 1
ATOM 2102 N N . LEU A 1 283 ? 19.808 -10.218 -19.233 1.00 83.50 283 LEU A N 1
ATOM 2103 C CA . LEU A 1 283 ? 19.257 -8.889 -18.981 1.00 83.50 283 LEU A CA 1
ATOM 2104 C C . LEU A 1 283 ? 17.978 -9.010 -18.135 1.00 83.50 283 LEU A C 1
ATOM 2106 O O . LEU A 1 283 ? 17.210 -9.961 -18.267 1.00 83.50 283 LEU A O 1
ATOM 2110 N N . THR A 1 284 ? 17.744 -8.040 -17.252 1.00 81.88 284 THR A N 1
ATOM 2111 C CA . THR A 1 284 ? 16.417 -7.829 -16.665 1.00 81.88 284 THR A CA 1
ATOM 2112 C C . THR A 1 284 ? 15.540 -7.214 -17.742 1.00 81.88 284 THR A C 1
ATOM 2114 O O . THR A 1 284 ? 15.883 -6.142 -18.234 1.00 81.88 284 THR A O 1
ATOM 2117 N N . VAL A 1 285 ? 14.440 -7.883 -18.085 1.00 78.75 285 VAL A N 1
ATOM 2118 C CA . VAL A 1 285 ? 13.443 -7.355 -19.024 1.00 78.75 285 VAL A CA 1
ATOM 2119 C C . VAL A 1 285 ? 12.758 -6.151 -18.383 1.00 78.75 285 VAL A C 1
ATOM 2121 O O . VAL A 1 285 ? 12.224 -6.255 -17.273 1.00 78.75 285 VAL A O 1
ATOM 2124 N N . GLY A 1 286 ? 12.826 -5.013 -19.062 1.00 73.44 286 GLY A N 1
ATOM 2125 C CA . GLY A 1 286 ? 12.195 -3.772 -18.660 1.00 73.44 286 GLY A CA 1
ATOM 2126 C C . GLY A 1 286 ? 10.694 -3.787 -18.917 1.00 73.44 286 GLY A C 1
ATOM 2127 O O . GLY A 1 286 ? 10.164 -4.610 -19.667 1.00 73.44 286 GLY A O 1
ATOM 2128 N N . VAL A 1 287 ? 9.987 -2.861 -18.282 1.00 75.19 287 VAL A N 1
ATOM 2129 C CA . VAL A 1 287 ? 8.534 -2.731 -18.443 1.00 75.19 287 VAL A CA 1
ATOM 2130 C C . VAL A 1 287 ? 8.133 -2.243 -19.840 1.00 75.19 287 VAL A C 1
ATOM 2132 O O . VAL A 1 287 ? 7.056 -2.594 -20.296 1.00 75.19 287 VAL A O 1
ATOM 2135 N N . ALA A 1 288 ? 8.986 -1.500 -20.557 1.00 72.38 288 ALA A N 1
ATOM 2136 C CA . ALA A 1 288 ? 8.647 -0.931 -21.864 1.00 72.38 288 ALA A CA 1
ATOM 2137 C C . ALA A 1 288 ? 8.468 -1.992 -22.964 1.00 72.38 288 ALA A C 1
ATOM 2139 O O . ALA A 1 288 ? 7.783 -1.740 -23.949 1.00 72.38 288 ALA A O 1
ATOM 2140 N N . ARG A 1 289 ? 9.043 -3.193 -22.794 1.00 69.94 289 ARG A N 1
ATOM 2141 C CA . ARG A 1 289 ? 8.810 -4.337 -23.698 1.00 69.94 289 ARG A CA 1
ATOM 2142 C C . ARG A 1 289 ? 7.485 -5.053 -23.448 1.00 69.94 289 ARG A C 1
ATOM 2144 O O . ARG A 1 289 ? 7.154 -5.983 -24.174 1.00 69.94 289 ARG A O 1
ATOM 2151 N N . ARG A 1 290 ? 6.759 -4.673 -22.397 1.00 62.94 290 ARG A N 1
ATOM 2152 C CA . ARG A 1 290 ? 5.457 -5.240 -22.044 1.00 62.94 290 ARG A CA 1
ATOM 2153 C C . ARG A 1 290 ? 4.384 -4.328 -22.634 1.00 62.94 290 ARG A C 1
ATOM 2155 O O . ARG A 1 290 ? 3.864 -3.453 -21.949 1.00 62.94 290 ARG A O 1
ATOM 2162 N N . GLY A 1 291 ? 4.152 -4.489 -23.934 1.00 51.56 291 GLY A N 1
ATOM 2163 C CA . GLY A 1 291 ? 3.123 -3.804 -24.715 1.00 51.56 291 GLY A CA 1
ATOM 2164 C C . GLY A 1 291 ? 2.365 -4.806 -25.559 1.00 51.56 291 GLY A C 1
ATOM 2165 O O . GLY A 1 291 ? 3.039 -5.689 -26.134 1.00 51.56 291 GLY A O 1
#

Solvent-accessible surface area (backbone atoms only — not comparable to full-atom values): 14780 Å² total; per-residue (Å²): 82,36,26,25,60,35,36,49,31,42,56,21,84,92,31,36,79,72,39,40,76,69,49,47,39,54,41,35,42,75,62,61,29,46,30,31,30,56,14,17,35,49,14,59,69,57,35,53,47,48,63,70,48,36,37,84,67,49,54,45,24,24,28,52,58,98,54,88,64,25,37,33,33,34,13,29,46,39,33,27,50,28,78,58,94,95,36,76,34,40,35,35,34,32,36,41,34,53,26,67,67,50,29,52,45,40,32,66,73,44,46,92,60,31,60,39,80,78,22,23,50,30,60,25,76,39,52,61,32,61,50,51,50,49,48,40,73,57,33,71,85,40,49,56,26,44,29,29,26,50,32,45,69,34,2,53,57,4,73,63,25,78,34,90,48,61,46,74,55,26,45,90,55,34,78,73,44,28,33,37,23,38,26,75,33,41,39,73,72,57,58,66,70,44,69,92,47,71,78,35,34,69,40,23,30,33,66,14,46,39,73,89,37,51,61,59,12,19,22,35,36,56,62,98,62,75,26,41,69,44,54,51,40,14,42,64,73,48,60,35,51,70,50,64,44,73,55,67,24,84,77,16,92,44,17,44,28,28,31,76,94,77,70,45,73,42,60,73,91,50,88,81,86,69,46,33,91,90,74,67,45,74,48,46,70,18,41,66,74,64,120

InterPro domains:
  IPR016195 Polymerase/histidinol phosphatase-like [SSF89550] (1-241)
  IPR059260 EndoQ-like [cd19067] (2-290)

Radius of gyration: 18.54 Å; Cα contacts (8 Å, |Δi|>4): 708; chains: 1; bounding box: 47×46×51 Å

Secondary structure (DSSP, 8-state):
-EEE--B--TTSTT--TT--HHHHHHHHHHTTEEEEE---TTSHHHHHHHHHHEEEEETTEEEETTS---EEE-EEEEEEEEEETTEEEEEEEEEE-SSHHHHHHHHHHHGGGS-TTS-SS-EE-S-HHHHHHHHHHH-TT-EEEETTTT-TTT-TTSTTT---SHHHHHGGGGGG--EEE--TT--HHHHTT-GGGTTSEEE----BSSTTTTTSSEEEE--SS--HHHHHHHHHH-TTEEEEE---GGGSTTSSEEEGGGTEEE-TTS---SS-TTTSPPPBPPGGG--

Organism: NCBI:txid91750

Mean predicted aligned error: 5.22 Å

Foldseek 3Di:
DWEFAAEAACQAPLFDVQRAPVLLFVLCVVLVHQEYELELLLAPVSVVRCVVQWDDPDQQWIDGPPDDGHIYWHKYKEWEFEDDPNDTAIAIKIKTAQHSVLSPQLSVLCVVFFPSNRRSHTYGHDQQLRNVVSSCVRGVLMAIAGELQADLGRHCCHVVRPDPACCSRNPPCSVRAQAYENDLQGDPVLVVVNVNCVSWAYAYHQHHSYSVSGNQKIWFFDFPDDHSVRVVCCGNPVHRGDHMDHDDNVPPPQQFWADVVVPDGDDLPDPPDADDPVPRHHIRHGSNVSD

Sequence (291 aa):
MYADLHLHSRFAFNTSPALTVAALAAAAARAGLGLIGSGDALHPVWRAELCRDLEPAGGGLYRLRGGAGPLVMATVELSTVFRKAGRVRRVHHLVHLPDLEAAAALAAALDRFANLAGDGRPIFKLDARELFARVLDAVPEAFLVPAHIWTPWYGVLGANSGFETLEDCYGDLAGEIFAVETGLSADAEMIRRVSSLDRCRLLSGSDAHGLANLGREATAFDLAAPGFAAVRRALAAGEGYRGTVESFPEHGKYHWDGHRACGVRVDPAAEAEGPCPACGRPLTVGVARRG

Nearest PDB structures (foldseek):
  5zb8-assembly1_A  TM=8.809E-01  e=3.547E-23  Pyrococcus furiosus
  7k33-assembly1_A  TM=8.966E-01  e=7.049E-22  Pyrococcus furiosus
  1qxt-assembly1_A  TM=6.969E-01  e=4.506E+00  Aequorea victoria
  4w6p-assembly3_H  TM=6.623E-01  e=3.531E+00  synthetic construct
  7yre-assembly2_C  TM=7.071E-01  e=4.790E+00  Cytaeis uchidae

pLDDT: mean 92.85, std 9.0, range [51.56, 98.94]